Protein AF-A0A355RF77-F1 (afdb_monomer_lite)

pLDDT: mean 73.56, std 15.59, range [26.23, 94.69]

Radius of gyration: 19.4 Å; chains: 1; bounding box: 43×50×47 Å

Sequence (221 aa):
MKQDVEVVRPKEWLEEALITLEKIKAGAKSSQEATTFNKFVFTHYVVEAFEAILAAKAITSEQAELVHKVVTEYLSDELLAALSDYDQEVIQNLLVPFSQTEAAPQEDSTEAVTLVNPVEWMHEAIETLYRVDRSCKDPLKAAKLKQFTFSTYVAEAFLAIVYRKTIFESEVVLVNDIMSKYFDQNVYDLMSEQEKLILEHLMMPFATEHGVDETFYKLVA

Foldseek 3Di:
DDPPPPLQPLLVLLVVLVVQLVCLVVPPPDPVSSLVSNLVSLVPRVLSSLVSCVVVVDDDPSSVVSLCCCCVPRPDPSSLVVHDPVSVVSNCVSCVVVPPDDDDDDDDDDDDDDADDLLVLLVVLVVQLVCLVVPPPDPLVSLVSNLVSCVPRVLSSLLSCLVVVDDDLSNLVSLQVCLVPRDDQSSVVPDDPSSLVSLVSSCVPCVVPPPRDCPSVVVRD

Structure (mmCIF, N/CA/C/O backbone):
data_AF-A0A355RF77-F1
#
_entry.id   AF-A0A355RF77-F1
#
loop_
_atom_site.group_PDB
_atom_site.id
_atom_site.type_symbol
_atom_site.label_atom_id
_atom_site.label_alt_id
_atom_site.label_comp_id
_atom_site.label_asym_id
_atom_site.label_entity_id
_atom_site.label_seq_id
_atom_site.pdbx_PDB_ins_code
_atom_site.Cartn_x
_atom_site.Cartn_y
_atom_site.Cartn_z
_atom_site.occupancy
_atom_site.B_iso_or_equiv
_atom_site.auth_seq_id
_atom_site.auth_comp_id
_atom_site.auth_asym_id
_atom_site.auth_atom_id
_atom_site.pdbx_PDB_model_num
ATOM 1 N N . MET A 1 1 ? 7.068 -12.642 -28.456 1.00 32.44 1 MET A N 1
ATOM 2 C CA . MET A 1 1 ? 6.831 -11.634 -27.404 1.00 32.44 1 MET A CA 1
ATOM 3 C C . MET A 1 1 ? 7.178 -12.306 -26.095 1.00 32.44 1 MET A C 1
ATOM 5 O O . MET A 1 1 ? 6.567 -13.319 -25.786 1.00 32.44 1 MET A O 1
ATOM 9 N N . LYS A 1 2 ? 8.256 -11.876 -25.436 1.00 29.16 2 LYS A N 1
ATOM 10 C CA . LYS A 1 2 ? 8.611 -12.394 -24.113 1.00 29.16 2 LYS A CA 1
ATOM 11 C C . LYS A 1 2 ? 7.741 -11.626 -23.126 1.00 29.16 2 LYS A C 1
ATOM 13 O O . LYS A 1 2 ? 7.793 -10.404 -23.137 1.00 29.16 2 LYS A O 1
ATOM 18 N N . GLN A 1 3 ? 6.884 -12.332 -22.395 1.00 29.50 3 GLN A N 1
ATOM 19 C CA . GLN A 1 3 ? 6.249 -11.783 -21.204 1.00 29.50 3 GLN A CA 1
ATOM 20 C C . GLN A 1 3 ? 7.389 -11.364 -20.274 1.00 29.50 3 GLN A C 1
ATOM 22 O O . GLN A 1 3 ? 8.219 -12.206 -19.923 1.00 29.50 3 GLN A O 1
ATOM 27 N N . ASP A 1 4 ? 7.486 -10.073 -19.968 1.00 28.48 4 ASP A N 1
ATOM 28 C CA . ASP A 1 4 ? 8.321 -9.604 -18.871 1.00 28.48 4 ASP A CA 1
ATOM 29 C C . ASP A 1 4 ? 7.660 -10.128 -17.598 1.00 28.48 4 ASP A C 1
ATOM 31 O O . ASP A 1 4 ? 6.688 -9.572 -17.100 1.00 28.48 4 ASP A O 1
ATOM 35 N N . VAL A 1 5 ? 8.119 -11.302 -17.163 1.00 34.91 5 VAL A N 1
ATOM 36 C CA . VAL A 1 5 ? 7.749 -11.896 -15.884 1.00 34.91 5 VAL A CA 1
ATOM 37 C C . VAL A 1 5 ? 8.198 -10.902 -14.825 1.00 34.91 5 VAL A C 1
ATOM 39 O O . VAL A 1 5 ? 9.392 -10.614 -14.722 1.00 34.91 5 VAL A O 1
ATOM 42 N N . GLU A 1 6 ? 7.243 -10.340 -14.094 1.00 41.16 6 GLU A N 1
ATOM 43 C CA . GLU A 1 6 ? 7.497 -9.499 -12.936 1.00 41.16 6 GLU A CA 1
ATOM 44 C C . GLU A 1 6 ? 8.389 -10.286 -11.971 1.00 41.16 6 GLU A C 1
ATOM 46 O O . GLU A 1 6 ? 7.982 -11.281 -11.374 1.00 41.16 6 GLU A O 1
ATOM 51 N N . VAL A 1 7 ? 9.676 -9.928 -11.914 1.00 48.28 7 VAL A N 1
ATOM 52 C CA . VAL A 1 7 ? 10.627 -10.613 -11.038 1.00 48.28 7 VAL A CA 1
ATOM 53 C C . VAL A 1 7 ? 10.405 -10.061 -9.641 1.00 48.28 7 VAL A C 1
ATOM 55 O O . VAL A 1 7 ? 11.081 -9.116 -9.227 1.00 48.28 7 VAL A O 1
ATOM 58 N N . VAL A 1 8 ? 9.445 -10.644 -8.926 1.00 52.53 8 VAL A N 1
ATOM 59 C CA . VAL A 1 8 ? 9.312 -10.470 -7.480 1.00 52.53 8 VAL A CA 1
ATOM 60 C C . VAL A 1 8 ? 10.657 -10.834 -6.861 1.00 52.53 8 VAL A C 1
ATOM 62 O O . VAL A 1 8 ? 11.216 -11.900 -7.130 1.00 52.53 8 VAL A O 1
ATOM 65 N N . ARG A 1 9 ? 11.228 -9.911 -6.083 1.00 71.56 9 ARG A N 1
ATOM 66 C CA . ARG A 1 9 ? 12.503 -10.101 -5.383 1.00 71.56 9 ARG A CA 1
ATOM 67 C C . ARG A 1 9 ? 12.187 -10.398 -3.924 1.00 71.56 9 ARG A C 1
ATOM 69 O O . ARG A 1 9 ? 12.035 -9.457 -3.146 1.00 71.56 9 ARG A O 1
ATOM 76 N N . PRO A 1 10 ? 12.124 -11.679 -3.519 1.00 68.88 10 PRO A N 1
ATOM 77 C CA . PRO A 1 10 ? 11.497 -12.046 -2.252 1.00 68.88 10 PRO A CA 1
ATOM 78 C C . PRO A 1 10 ? 12.199 -11.444 -1.040 1.00 68.88 10 PRO A C 1
ATOM 80 O O . PRO A 1 10 ? 11.562 -11.084 -0.064 1.00 68.88 10 PRO A O 1
ATOM 83 N N . LYS A 1 11 ? 13.526 -11.295 -1.117 1.00 71.25 11 LYS A N 1
ATOM 84 C CA . LYS A 1 11 ? 14.315 -10.679 -0.050 1.00 71.25 11 LYS A CA 1
ATOM 85 C C . LYS A 1 11 ? 13.906 -9.222 0.179 1.00 71.25 11 LYS A C 1
ATOM 87 O O . LYS A 1 11 ? 13.578 -8.857 1.297 1.00 71.25 11 LYS A O 1
ATOM 92 N N . GLU A 1 12 ? 13.911 -8.423 -0.885 1.00 68.88 12 GLU A N 1
ATOM 93 C CA . GLU A 1 12 ? 13.596 -6.992 -0.815 1.00 68.88 12 GLU A CA 1
ATOM 94 C C . GLU A 1 12 ? 12.150 -6.789 -0.333 1.00 68.88 12 GLU A C 1
ATOM 96 O O . GLU A 1 12 ? 11.881 -5.921 0.486 1.00 68.88 12 GLU A O 1
ATOM 101 N N . TRP A 1 13 ? 11.227 -7.651 -0.767 1.00 70.50 13 TRP A N 1
ATOM 102 C CA . TRP A 1 13 ? 9.821 -7.584 -0.367 1.00 70.50 13 TRP A CA 1
ATOM 103 C C . TRP A 1 13 ? 9.600 -7.973 1.098 1.00 70.50 13 TRP A C 1
ATOM 105 O O . TRP A 1 13 ? 8.811 -7.327 1.781 1.00 70.50 13 TRP A O 1
ATOM 115 N N . LEU A 1 14 ? 10.326 -8.970 1.614 1.00 74.81 14 LEU A N 1
ATOM 116 C CA . LEU A 1 14 ? 10.260 -9.339 3.031 1.00 74.81 14 LEU A CA 1
ATOM 117 C C . LEU A 1 14 ? 10.941 -8.309 3.941 1.00 74.81 14 LEU A C 1
ATOM 119 O O . LEU A 1 14 ? 10.464 -8.068 5.048 1.00 74.81 14 LEU A O 1
ATOM 123 N N . GLU A 1 15 ? 12.029 -7.679 3.492 1.00 71.50 15 GLU A N 1
ATOM 124 C CA . GLU A 1 15 ? 12.668 -6.572 4.217 1.00 71.50 15 GLU A CA 1
ATOM 125 C C . GLU A 1 15 ? 11.716 -5.371 4.340 1.00 71.50 15 GLU A C 1
ATOM 127 O O . GLU A 1 15 ? 11.529 -4.840 5.436 1.00 71.50 15 GLU A O 1
ATOM 132 N N . GLU A 1 16 ? 11.051 -4.988 3.248 1.00 68.50 16 GLU A N 1
ATOM 133 C CA . GLU A 1 16 ? 10.057 -3.905 3.249 1.00 68.50 16 GLU A CA 1
ATOM 134 C C . GLU A 1 16 ? 8.796 -4.267 4.050 1.00 68.50 16 GLU A C 1
ATOM 136 O O . GLU A 1 16 ? 8.265 -3.427 4.789 1.00 68.50 16 GLU A O 1
ATOM 141 N N . ALA A 1 17 ? 8.354 -5.530 3.989 1.00 71.62 17 ALA A N 1
ATOM 142 C CA . ALA A 1 17 ? 7.276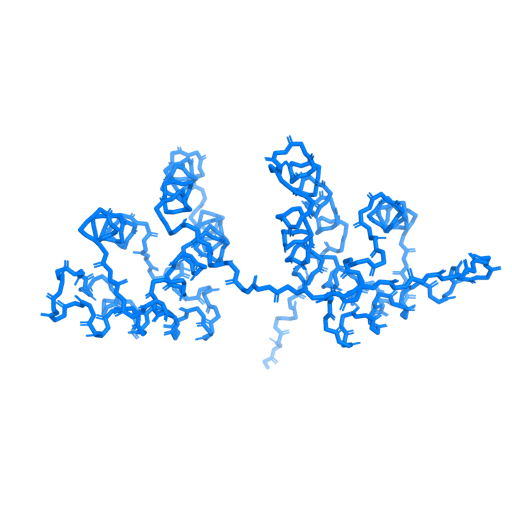 -6.033 4.835 1.00 71.62 17 ALA A CA 1
ATOM 143 C C . ALA A 1 17 ? 7.628 -5.860 6.315 1.00 71.62 17 ALA A C 1
ATOM 145 O O . ALA A 1 17 ? 6.841 -5.296 7.068 1.00 71.62 17 ALA A O 1
ATOM 146 N N . LEU A 1 18 ? 8.832 -6.261 6.734 1.00 75.44 18 LEU A N 1
ATOM 147 C CA . LEU A 1 18 ? 9.279 -6.136 8.124 1.00 75.44 18 LEU A CA 1
ATOM 148 C C . LEU A 1 18 ? 9.359 -4.684 8.590 1.00 75.44 18 LEU A C 1
ATOM 150 O O . LEU A 1 18 ? 8.897 -4.381 9.686 1.00 75.44 18 LEU A O 1
ATOM 154 N N . ILE A 1 19 ? 9.891 -3.777 7.768 1.00 75.31 19 ILE A N 1
ATOM 155 C CA . ILE A 1 19 ? 9.931 -2.343 8.099 1.00 75.31 19 ILE A CA 1
ATOM 156 C C . ILE A 1 19 ? 8.512 -1.809 8.320 1.00 75.31 19 ILE A C 1
ATOM 158 O O . ILE A 1 19 ? 8.269 -1.020 9.238 1.00 75.31 19 ILE A O 1
ATOM 162 N N . THR A 1 20 ? 7.572 -2.221 7.475 1.00 65.25 20 THR A N 1
ATOM 163 C CA . THR A 1 20 ? 6.181 -1.764 7.538 1.00 65.25 20 THR A CA 1
ATOM 164 C C . THR A 1 20 ? 5.458 -2.361 8.745 1.00 65.25 20 THR A C 1
ATOM 166 O O . THR A 1 20 ? 4.833 -1.622 9.503 1.00 65.25 20 THR A O 1
ATOM 169 N N . LEU A 1 21 ? 5.634 -3.657 9.003 1.00 73.69 21 LEU A N 1
ATOM 170 C CA . LEU A 1 21 ? 5.108 -4.358 10.177 1.00 73.69 21 LEU A CA 1
ATOM 171 C C . LEU A 1 21 ? 5.662 -3.784 11.493 1.00 73.69 21 LEU A C 1
ATOM 173 O O . LEU A 1 21 ? 4.907 -3.594 12.446 1.00 73.69 21 LEU A O 1
ATOM 177 N N . GLU A 1 22 ? 6.950 -3.428 11.548 1.00 77.25 22 GLU A N 1
ATOM 178 C CA . GLU A 1 22 ? 7.560 -2.769 12.714 1.00 77.25 22 GLU A CA 1
ATOM 179 C C . GLU A 1 22 ? 6.938 -1.388 12.973 1.00 77.25 22 GLU A C 1
ATOM 181 O O . GLU A 1 22 ? 6.647 -1.036 14.121 1.00 77.25 22 GLU A O 1
ATOM 186 N N . LYS A 1 23 ? 6.668 -0.612 11.916 1.00 65.69 23 LYS A N 1
ATOM 187 C CA . LYS A 1 23 ? 5.986 0.688 12.032 1.00 65.69 23 LYS A CA 1
ATOM 188 C C . LYS A 1 23 ? 4.535 0.540 12.480 1.00 65.69 23 LYS A C 1
ATOM 190 O O . LYS A 1 23 ? 4.104 1.301 13.343 1.00 65.69 23 LYS A O 1
ATOM 195 N N . ILE A 1 24 ? 3.806 -0.439 11.943 1.00 66.19 24 ILE A N 1
ATOM 196 C CA . ILE A 1 24 ? 2.428 -0.744 12.355 1.00 66.19 24 ILE A CA 1
ATOM 197 C C . ILE A 1 24 ? 2.410 -1.125 13.834 1.00 66.19 24 ILE A C 1
ATOM 199 O O . ILE A 1 24 ? 1.654 -0.550 14.609 1.00 66.19 24 ILE A O 1
ATOM 203 N N . LYS A 1 25 ? 3.305 -2.019 14.261 1.00 77.75 25 LYS A N 1
ATOM 204 C CA . LYS A 1 25 ? 3.430 -2.434 15.663 1.00 77.75 25 LYS A CA 1
ATOM 205 C C . LYS A 1 25 ? 3.723 -1.265 16.607 1.00 77.75 25 LYS A C 1
ATOM 207 O O . LYS A 1 25 ? 3.237 -1.262 17.734 1.00 77.75 25 LYS A O 1
ATOM 212 N N . ALA A 1 26 ? 4.509 -0.282 16.168 1.00 72.44 26 ALA A N 1
ATOM 213 C CA . ALA A 1 26 ? 4.826 0.904 16.961 1.00 72.44 26 ALA A CA 1
ATOM 214 C C . ALA A 1 26 ? 3.725 1.984 16.938 1.00 72.44 26 ALA A C 1
ATOM 216 O O . ALA A 1 26 ? 3.644 2.780 17.873 1.00 72.44 26 ALA A O 1
ATOM 217 N N . GLY A 1 27 ? 2.927 2.046 15.869 1.00 54.94 27 GLY A N 1
ATOM 218 C CA . GLY A 1 27 ? 1.996 3.146 15.595 1.00 54.94 27 GLY A CA 1
ATOM 219 C C . GLY A 1 27 ? 0.510 2.814 15.736 1.00 54.94 27 GLY A C 1
ATOM 220 O O . GLY A 1 27 ? -0.292 3.740 15.862 1.00 54.94 27 GLY A O 1
ATOM 221 N N . ALA A 1 28 ? 0.128 1.535 15.726 1.00 66.94 28 ALA A N 1
ATOM 222 C CA . ALA A 1 28 ? -1.267 1.123 15.818 1.00 66.94 28 ALA A CA 1
ATOM 223 C C . ALA A 1 28 ? -1.857 1.472 17.191 1.00 66.94 28 ALA A C 1
ATOM 225 O O . ALA A 1 28 ? -1.276 1.190 18.242 1.00 66.94 28 ALA A O 1
ATOM 226 N N . LYS A 1 29 ? -3.043 2.082 17.183 1.00 73.25 29 LYS A N 1
ATOM 227 C CA . LYS A 1 29 ? -3.760 2.528 18.384 1.00 73.25 29 LYS A CA 1
ATOM 228 C C . LYS A 1 29 ? -4.626 1.414 18.979 1.00 73.25 29 LYS A C 1
ATOM 230 O O . LYS A 1 29 ? -5.108 1.558 20.101 1.00 73.25 29 LYS A O 1
ATOM 235 N N . SER A 1 30 ? -4.824 0.312 18.250 1.00 74.56 30 SER A N 1
ATOM 236 C CA . SER A 1 30 ? -5.543 -0.885 18.705 1.00 74.56 30 SER A CA 1
ATOM 237 C C . SER A 1 30 ? -5.019 -2.168 18.043 1.00 74.56 30 SER A C 1
ATOM 239 O O . SER A 1 30 ? -4.388 -2.117 16.987 1.00 74.56 30 SER A O 1
ATOM 241 N N . SER A 1 31 ? -5.297 -3.332 18.646 1.00 70.12 31 SER A N 1
ATOM 242 C CA . SER A 1 31 ? -4.923 -4.641 18.080 1.00 70.12 31 SER A CA 1
ATOM 243 C C . SER A 1 31 ? -5.647 -4.942 16.766 1.00 70.12 31 SER A C 1
ATOM 245 O O . SER A 1 31 ? -5.069 -5.538 15.863 1.00 70.12 31 SER A O 1
ATOM 247 N N . GLN A 1 32 ? -6.890 -4.485 16.631 1.00 70.38 32 GLN A N 1
ATOM 248 C CA . GLN A 1 32 ? -7.702 -4.668 15.431 1.00 70.38 32 GLN A CA 1
ATOM 249 C C . GLN A 1 32 ? -7.170 -3.839 14.250 1.00 70.38 32 GLN A C 1
ATOM 251 O O . GLN A 1 32 ? -7.061 -4.329 13.125 1.00 70.38 32 GLN A O 1
ATOM 256 N N . GLU A 1 33 ? -6.746 -2.602 14.522 1.00 66.69 33 GLU A N 1
ATOM 257 C CA . GLU A 1 33 ? -6.054 -1.750 13.550 1.00 66.69 33 GLU A CA 1
ATOM 258 C C . GLU A 1 33 ? -4.723 -2.379 13.117 1.00 66.69 33 GLU A C 1
ATOM 260 O O . GLU A 1 33 ? -4.455 -2.499 11.922 1.00 66.69 33 GLU A O 1
ATOM 265 N N . ALA A 1 34 ? -3.929 -2.872 14.073 1.00 71.44 34 ALA A N 1
ATOM 266 C CA . ALA A 1 34 ? -2.700 -3.599 13.768 1.00 71.44 34 ALA A CA 1
ATOM 267 C C . ALA A 1 34 ? -2.971 -4.836 12.895 1.00 71.44 34 ALA A C 1
ATOM 269 O O . ALA A 1 34 ? -2.256 -5.064 11.928 1.00 71.44 34 ALA A O 1
ATOM 270 N N . THR A 1 35 ? -4.026 -5.599 13.186 1.00 73.44 35 THR A N 1
ATOM 271 C CA . THR A 1 35 ? -4.393 -6.809 12.430 1.00 73.44 35 THR A CA 1
ATOM 272 C C . THR A 1 35 ? -4.819 -6.481 11.004 1.00 73.44 35 THR A C 1
ATOM 274 O O . THR A 1 35 ? -4.400 -7.158 10.070 1.00 73.44 35 THR A O 1
ATOM 277 N N . THR A 1 36 ? -5.578 -5.401 10.808 1.00 74.19 36 THR A N 1
ATOM 278 C CA . THR A 1 36 ? -5.996 -4.944 9.473 1.00 74.19 36 THR A CA 1
ATOM 279 C C . THR A 1 36 ? -4.792 -4.545 8.622 1.00 74.19 36 THR A C 1
ATOM 281 O O . THR A 1 36 ? -4.655 -4.987 7.480 1.00 74.19 36 THR A O 1
ATOM 284 N N . PHE A 1 37 ? -3.872 -3.763 9.187 1.00 66.25 37 PHE A N 1
ATOM 285 C CA . PHE A 1 37 ? -2.663 -3.355 8.478 1.00 66.25 37 PHE A CA 1
ATOM 286 C C . PHE A 1 37 ? -1.700 -4.518 8.245 1.00 66.25 37 PHE A C 1
ATOM 288 O O . PHE A 1 37 ? -1.145 -4.650 7.155 1.00 66.25 37 PHE A O 1
ATOM 295 N N . ASN A 1 38 ? -1.539 -5.401 9.229 1.00 72.25 38 ASN A N 1
ATOM 296 C CA . ASN A 1 38 ? -0.734 -6.601 9.062 1.00 72.25 38 ASN A CA 1
ATOM 297 C C . ASN A 1 38 ? -1.327 -7.494 7.965 1.00 72.25 38 ASN A C 1
ATOM 299 O O . ASN A 1 38 ? -0.569 -7.999 7.149 1.00 72.25 38 ASN A O 1
ATOM 303 N N . LYS A 1 39 ? -2.658 -7.628 7.864 1.00 77.69 39 LYS A N 1
ATOM 304 C CA . LYS A 1 39 ? -3.323 -8.393 6.791 1.00 77.69 39 LYS A CA 1
ATOM 305 C C . LYS A 1 39 ? -2.965 -7.854 5.420 1.00 77.69 39 LYS A C 1
ATOM 307 O O . LYS A 1 39 ? -2.627 -8.633 4.532 1.00 77.69 39 LYS A O 1
ATOM 312 N N . PHE A 1 40 ? -2.988 -6.536 5.264 1.00 71.69 40 PHE A N 1
ATOM 313 C CA . PHE A 1 40 ? -2.577 -5.891 4.024 1.00 71.69 40 PHE A CA 1
ATOM 314 C C . PHE A 1 40 ? -1.110 -6.192 3.690 1.00 71.69 40 PHE A C 1
ATOM 316 O O . PHE A 1 40 ? -0.812 -6.659 2.591 1.00 71.69 40 PHE A O 1
ATOM 323 N N . VAL A 1 41 ? -0.195 -6.004 4.649 1.00 71.69 41 VAL A N 1
ATOM 324 C CA . VAL A 1 41 ? 1.231 -6.299 4.430 1.00 71.69 41 VAL A CA 1
ATOM 325 C C . VAL A 1 41 ? 1.441 -7.776 4.095 1.00 71.69 41 VAL A C 1
ATOM 327 O O . VAL A 1 41 ? 2.236 -8.107 3.216 1.00 71.69 41 VAL A O 1
ATOM 330 N N . PHE A 1 42 ? 0.701 -8.671 4.744 1.00 82.75 42 PHE A N 1
ATOM 331 C CA . PHE A 1 42 ? 0.793 -10.093 4.458 1.00 82.75 42 PHE A CA 1
ATOM 332 C C . PHE A 1 42 ? 0.313 -10.420 3.048 1.00 82.75 42 PHE A C 1
ATOM 334 O O . PHE A 1 42 ? 1.056 -11.044 2.303 1.00 82.75 42 PHE A O 1
ATOM 341 N N . THR A 1 43 ? -0.860 -9.931 2.657 1.00 72.38 43 THR A N 1
ATOM 342 C CA . THR A 1 43 ? -1.454 -10.200 1.338 1.00 72.38 43 THR A CA 1
ATOM 343 C C . THR A 1 43 ? -0.575 -9.671 0.201 1.00 72.38 43 THR A C 1
ATOM 345 O O . THR A 1 43 ? -0.354 -10.365 -0.782 1.00 72.38 43 THR A O 1
ATOM 348 N N . HIS A 1 44 ? -0.024 -8.462 0.339 1.00 73.81 44 HIS A N 1
ATOM 349 C CA . HIS A 1 44 ? 0.616 -7.769 -0.786 1.00 73.81 44 HIS A CA 1
ATOM 350 C C . HIS A 1 44 ? 2.144 -7.814 -0.799 1.00 73.81 44 HIS A C 1
ATOM 352 O O . HIS A 1 44 ? 2.747 -7.473 -1.811 1.00 73.81 44 HIS A O 1
ATOM 358 N N . TYR A 1 45 ? 2.784 -8.212 0.301 1.00 68.31 45 TYR A N 1
ATOM 359 C CA . TYR A 1 45 ? 4.246 -8.297 0.369 1.00 68.31 45 TYR A CA 1
ATOM 360 C C . TYR A 1 45 ? 4.720 -9.681 0.767 1.00 68.31 45 TYR A C 1
ATOM 362 O O . TYR A 1 45 ? 5.593 -10.249 0.112 1.00 68.31 45 TYR A O 1
ATOM 370 N N . VAL A 1 46 ? 4.166 -10.223 1.851 1.00 80.44 46 VAL A N 1
ATOM 371 C CA . VAL A 1 46 ? 4.639 -11.493 2.408 1.00 80.44 46 VAL A CA 1
ATOM 372 C C . VAL A 1 46 ? 4.227 -12.656 1.513 1.00 80.44 46 VAL A C 1
ATOM 374 O O . VAL A 1 46 ? 5.087 -13.443 1.130 1.00 80.44 46 VAL A O 1
ATOM 377 N N . VAL A 1 47 ? 2.949 -12.746 1.142 1.00 82.25 47 VAL A N 1
ATOM 378 C CA . VAL A 1 47 ? 2.400 -13.820 0.301 1.00 82.25 47 VAL A CA 1
ATOM 379 C C . VAL A 1 47 ? 3.055 -13.799 -1.075 1.00 82.25 47 VAL A C 1
ATOM 381 O O . VAL A 1 47 ? 3.615 -14.806 -1.480 1.00 82.25 47 VAL A O 1
ATOM 384 N N . GLU A 1 48 ? 3.123 -12.646 -1.732 1.00 75.19 48 GLU A N 1
ATOM 385 C CA . GLU A 1 48 ? 3.809 -12.478 -3.024 1.00 75.19 48 GLU A CA 1
ATOM 386 C C . GLU A 1 48 ? 5.289 -12.904 -2.971 1.00 75.19 48 GLU A C 1
ATOM 388 O O . GLU A 1 48 ? 5.792 -13.643 -3.826 1.00 75.19 48 GLU A O 1
ATOM 393 N N . ALA A 1 49 ? 6.011 -12.513 -1.914 1.00 75.31 49 ALA A N 1
ATOM 394 C CA . ALA A 1 49 ? 7.381 -12.974 -1.709 1.00 75.31 49 ALA A CA 1
ATOM 395 C C . ALA A 1 49 ? 7.447 -14.494 -1.486 1.00 75.31 49 ALA A C 1
ATOM 397 O O . ALA A 1 49 ? 8.371 -15.154 -1.972 1.00 75.31 49 ALA A O 1
ATOM 398 N N . PHE A 1 50 ? 6.482 -15.061 -0.763 1.00 83.88 50 PHE A N 1
ATOM 399 C CA . PHE A 1 50 ? 6.401 -16.491 -0.480 1.00 83.88 50 PHE A CA 1
ATOM 400 C C . PHE A 1 50 ? 6.093 -17.298 -1.742 1.00 83.88 50 PHE A C 1
ATOM 402 O O . PHE A 1 50 ? 6.753 -18.310 -1.984 1.00 83.88 50 PHE A O 1
ATOM 409 N N . GLU A 1 51 ? 5.180 -16.832 -2.591 1.00 77.50 51 GLU A N 1
ATOM 410 C CA . GLU A 1 51 ? 4.895 -17.429 -3.896 1.00 77.50 51 GLU A CA 1
ATOM 411 C C . GLU A 1 51 ? 6.130 -17.451 -4.782 1.00 77.50 51 GLU A C 1
ATOM 413 O O . GLU A 1 51 ? 6.460 -18.481 -5.371 1.00 77.50 51 GLU A O 1
ATOM 418 N N . ALA A 1 52 ? 6.865 -16.343 -4.835 1.00 69.31 52 ALA A N 1
ATOM 419 C CA . ALA A 1 52 ? 8.089 -16.258 -5.614 1.00 69.31 52 ALA A CA 1
ATOM 420 C C . ALA A 1 52 ? 9.176 -17.223 -5.098 1.00 69.31 52 ALA A C 1
ATOM 422 O O . ALA A 1 52 ? 9.889 -17.836 -5.900 1.00 69.31 52 ALA A O 1
ATOM 423 N N . ILE A 1 53 ? 9.276 -17.428 -3.779 1.00 70.88 53 ILE A N 1
ATOM 424 C CA . ILE A 1 53 ? 10.163 -18.444 -3.180 1.00 70.88 53 ILE A CA 1
ATOM 425 C C . ILE A 1 53 ? 9.698 -19.862 -3.546 1.00 70.88 53 ILE A C 1
ATOM 427 O O . ILE A 1 53 ? 10.511 -20.691 -3.967 1.00 70.88 53 ILE A O 1
ATOM 431 N N . LEU A 1 54 ? 8.398 -20.147 -3.428 1.00 71.12 54 LEU A N 1
ATOM 432 C CA . LEU A 1 54 ? 7.810 -21.442 -3.786 1.00 71.12 54 LEU A CA 1
ATOM 433 C C . LEU A 1 54 ? 8.015 -21.762 -5.272 1.00 71.12 54 LEU A C 1
ATOM 435 O O . LEU A 1 54 ? 8.431 -22.871 -5.619 1.00 71.12 54 LEU A O 1
ATOM 439 N N . ALA A 1 55 ? 7.800 -20.782 -6.149 1.00 69.38 55 ALA A N 1
ATOM 440 C CA . ALA A 1 55 ? 8.007 -20.893 -7.588 1.00 69.38 55 ALA A CA 1
ATOM 441 C C . ALA A 1 55 ? 9.480 -21.149 -7.938 1.00 69.38 55 ALA A C 1
ATOM 443 O O . ALA A 1 55 ? 9.776 -21.964 -8.818 1.00 69.38 55 ALA A O 1
ATOM 444 N N . ALA A 1 56 ? 10.412 -20.516 -7.216 1.00 65.31 56 ALA A N 1
ATOM 445 C CA . ALA A 1 56 ? 11.846 -20.753 -7.362 1.00 65.31 56 ALA A CA 1
ATOM 446 C C . ALA A 1 56 ? 12.286 -22.144 -6.865 1.00 65.31 56 ALA A C 1
ATOM 448 O O . ALA A 1 56 ? 13.371 -22.603 -7.232 1.00 65.31 56 ALA A O 1
ATOM 449 N N . LYS A 1 57 ? 11.463 -22.825 -6.049 1.00 66.69 57 LYS A N 1
ATOM 450 C CA . LYS A 1 57 ? 11.754 -24.122 -5.397 1.00 66.69 57 LYS A CA 1
ATOM 451 C C . LYS A 1 57 ? 13.069 -24.135 -4.612 1.00 66.69 57 LYS A C 1
ATOM 453 O O . LYS A 1 57 ? 13.655 -25.193 -4.380 1.00 66.69 57 LYS A O 1
ATOM 458 N N . ALA A 1 58 ? 13.549 -22.959 -4.235 1.00 58.00 58 ALA A N 1
ATOM 459 C CA . ALA A 1 58 ? 14.804 -22.754 -3.546 1.00 58.00 58 ALA A CA 1
ATOM 460 C C . ALA A 1 58 ? 14.672 -21.510 -2.673 1.00 58.00 58 ALA A C 1
ATOM 462 O O . ALA A 1 58 ? 14.242 -20.458 -3.141 1.00 58.00 58 ALA A O 1
ATOM 463 N N . ILE A 1 59 ? 15.072 -21.647 -1.413 1.00 66.94 59 ILE A N 1
ATOM 464 C CA . ILE A 1 59 ? 15.118 -20.560 -0.442 1.00 66.94 59 ILE A CA 1
ATOM 465 C C . ILE A 1 59 ? 16.569 -20.366 -0.006 1.00 66.94 59 ILE A C 1
ATOM 467 O O . ILE A 1 59 ? 17.280 -21.335 0.273 1.00 66.94 59 ILE A O 1
ATOM 471 N N . THR A 1 60 ? 17.039 -19.123 0.009 1.00 69.00 60 THR A N 1
ATOM 472 C CA . THR A 1 60 ? 18.368 -18.799 0.540 1.00 69.00 60 THR A CA 1
ATOM 473 C C . THR A 1 60 ? 18.324 -18.688 2.063 1.00 69.00 60 THR A C 1
ATOM 475 O O . THR A 1 60 ? 17.264 -18.476 2.647 1.00 69.00 60 THR A O 1
ATOM 478 N N . SER A 1 61 ? 19.477 -18.794 2.729 1.00 60.75 61 SER A N 1
ATOM 479 C CA . SER A 1 61 ? 19.559 -18.630 4.189 1.00 60.75 61 SER A CA 1
ATOM 480 C C . SER A 1 61 ? 19.022 -17.272 4.655 1.00 60.75 61 SER A C 1
ATOM 482 O O . SER A 1 61 ? 18.260 -17.219 5.610 1.00 60.75 61 SER A O 1
ATOM 484 N N . GLU A 1 62 ? 19.330 -16.196 3.926 1.00 64.38 62 GLU A N 1
ATOM 485 C CA . GLU A 1 62 ? 18.827 -14.848 4.228 1.00 64.38 62 GLU A CA 1
ATOM 486 C C . GLU A 1 62 ? 17.300 -14.752 4.075 1.00 64.38 62 GLU A C 1
ATOM 488 O O . GLU A 1 62 ? 16.625 -14.160 4.910 1.00 64.38 62 GLU A O 1
ATOM 493 N N . GLN A 1 63 ? 16.728 -15.365 3.032 1.00 64.44 63 GLN A N 1
ATOM 494 C CA . GLN A 1 63 ? 15.272 -15.415 2.857 1.00 64.44 63 GLN A CA 1
ATOM 495 C C . GLN A 1 63 ? 14.607 -16.237 3.962 1.00 64.44 63 GLN A C 1
ATOM 497 O O . GLN A 1 63 ? 13.570 -15.831 4.469 1.00 64.44 63 GLN A O 1
ATOM 502 N N . ALA A 1 64 ? 15.204 -17.361 4.366 1.00 67.94 64 ALA A N 1
ATOM 503 C CA . ALA A 1 64 ? 14.685 -18.192 5.447 1.00 67.94 64 ALA A CA 1
ATOM 504 C C . ALA A 1 64 ? 14.681 -17.453 6.796 1.00 67.94 64 ALA A C 1
ATOM 506 O O . ALA A 1 64 ? 13.711 -17.563 7.542 1.00 67.94 64 ALA A O 1
ATOM 507 N N . GLU A 1 65 ? 15.718 -16.664 7.088 1.00 70.25 65 GLU A N 1
ATOM 508 C CA . GLU A 1 65 ? 15.766 -15.805 8.280 1.00 70.25 65 GLU A CA 1
ATOM 509 C C . GLU A 1 65 ? 14.657 -14.743 8.263 1.00 70.25 65 GLU A C 1
ATOM 511 O O . GLU A 1 65 ? 13.973 -14.548 9.268 1.00 70.25 65 GLU A O 1
ATOM 516 N N . LEU A 1 66 ? 14.428 -14.099 7.114 1.00 75.44 66 LEU A N 1
ATOM 517 C CA . LEU A 1 66 ? 13.367 -13.100 6.956 1.00 75.44 66 LEU A CA 1
ATOM 518 C C . LEU A 1 66 ? 11.969 -13.722 7.073 1.00 75.44 66 LEU A C 1
ATOM 520 O O . LEU A 1 66 ? 11.132 -13.191 7.799 1.00 75.44 66 LEU A O 1
ATOM 524 N N . VAL A 1 67 ? 11.732 -14.868 6.424 1.00 77.50 67 VAL A N 1
ATOM 525 C CA . VAL A 1 67 ? 10.487 -15.649 6.549 1.00 77.50 67 VAL A CA 1
ATOM 526 C C . VAL A 1 67 ? 10.241 -16.007 8.011 1.00 77.50 67 VAL A C 1
ATOM 528 O O . VAL A 1 67 ? 9.151 -15.773 8.527 1.00 77.50 67 VAL A O 1
ATOM 531 N N . HIS A 1 68 ? 11.262 -16.526 8.700 1.00 77.50 68 HIS A N 1
ATOM 532 C CA . HIS A 1 68 ? 11.157 -16.885 10.109 1.00 77.50 68 HIS A CA 1
ATOM 533 C C . HIS A 1 68 ? 10.794 -15.675 10.971 1.00 77.50 68 HIS A C 1
ATOM 535 O O . HIS A 1 68 ? 9.887 -15.773 11.797 1.00 77.50 68 HIS A O 1
ATOM 541 N N . LYS A 1 69 ? 11.437 -14.522 10.751 1.00 79.00 69 LYS A N 1
ATOM 542 C CA . LYS A 1 69 ? 11.147 -13.290 11.494 1.00 79.00 69 LYS A CA 1
ATOM 543 C C . LYS A 1 69 ? 9.718 -12.798 11.246 1.00 79.00 69 LYS A C 1
ATOM 545 O O . LYS A 1 69 ? 9.005 -12.511 12.200 1.00 79.00 69 LYS A O 1
ATOM 550 N N . VAL A 1 70 ? 9.276 -12.749 9.988 1.00 81.69 70 VAL A N 1
ATOM 551 C CA . VAL A 1 70 ? 7.908 -12.332 9.628 1.00 81.69 70 VAL A CA 1
ATOM 552 C C . VAL A 1 70 ? 6.867 -13.237 10.286 1.00 81.69 70 VAL A C 1
ATOM 554 O O . VAL A 1 70 ? 5.921 -12.750 10.900 1.00 81.69 70 VAL A O 1
ATOM 557 N N . VAL A 1 71 ? 7.055 -14.552 10.200 1.00 83.31 71 VAL A N 1
ATOM 558 C CA . VAL A 1 71 ? 6.083 -15.525 10.708 1.00 83.31 71 VAL A CA 1
ATOM 559 C C . VAL A 1 71 ? 6.052 -15.544 12.231 1.00 83.31 71 VAL A C 1
ATOM 561 O O . VAL A 1 71 ? 4.983 -15.464 12.819 1.00 83.31 71 VAL A O 1
ATOM 564 N N . THR A 1 72 ? 7.206 -15.599 12.892 1.00 79.81 72 THR A N 1
ATOM 565 C CA . THR A 1 72 ? 7.241 -15.718 14.358 1.00 79.81 72 THR A CA 1
ATOM 566 C C . THR A 1 72 ? 6.860 -14.435 15.088 1.00 79.81 72 THR A C 1
ATOM 568 O O . THR A 1 72 ? 6.312 -14.508 16.185 1.00 79.81 72 THR A O 1
ATOM 571 N N . GLU A 1 73 ? 7.143 -13.262 14.513 1.00 83.06 73 GLU A N 1
ATOM 572 C CA . GLU A 1 73 ? 6.893 -11.986 15.189 1.00 83.06 73 GLU A CA 1
ATOM 573 C C . GLU A 1 73 ? 5.573 -11.314 14.785 1.00 83.06 73 GLU A C 1
ATOM 575 O O . GLU A 1 73 ? 5.082 -10.479 15.553 1.00 83.06 73 GLU A O 1
ATOM 580 N N . TYR A 1 74 ? 5.015 -11.636 13.608 1.00 80.88 74 TYR A N 1
ATOM 581 C CA . TYR A 1 74 ? 3.887 -10.889 13.033 1.00 80.88 74 TYR A CA 1
ATOM 582 C C . TYR A 1 74 ? 2.726 -11.744 12.511 1.00 80.88 74 TYR A C 1
ATOM 584 O O . TYR A 1 74 ? 1.638 -11.191 12.357 1.00 80.88 74 TYR A O 1
ATOM 592 N N . LEU A 1 75 ? 2.896 -13.053 12.276 1.00 83.38 75 LEU A N 1
ATOM 593 C CA . LEU A 1 75 ? 1.785 -13.939 11.904 1.00 83.38 75 LEU A CA 1
ATOM 594 C C . LEU A 1 75 ? 1.084 -14.478 13.159 1.00 83.38 75 LEU A C 1
ATOM 596 O O . LEU A 1 75 ? 1.472 -15.510 13.699 1.00 83.38 75 LEU A O 1
ATOM 600 N N . SER A 1 76 ? 0.055 -13.772 13.631 1.00 84.75 76 SER A N 1
ATOM 601 C CA . SER A 1 76 ? -0.840 -14.274 14.682 1.00 84.75 76 SER A CA 1
ATOM 602 C C . SER A 1 76 ? -1.927 -15.190 14.111 1.00 84.75 76 SER A C 1
ATOM 604 O O . SER A 1 76 ? -2.251 -15.111 12.926 1.00 84.75 76 SER A O 1
ATOM 606 N N . ASP A 1 77 ? -2.545 -16.013 14.963 1.00 82.69 77 ASP A N 1
ATOM 607 C CA . ASP A 1 77 ? -3.700 -16.838 14.576 1.00 82.69 77 ASP A CA 1
ATOM 608 C C . ASP A 1 77 ? -4.871 -15.975 14.069 1.00 82.69 77 ASP A C 1
ATOM 610 O O . ASP A 1 77 ? -5.527 -16.321 13.088 1.00 82.69 77 ASP A O 1
ATOM 614 N N . GLU A 1 78 ? -5.085 -14.810 14.690 1.00 81.25 78 GLU A N 1
ATOM 615 C CA . GLU A 1 78 ? -6.083 -13.812 14.276 1.00 81.25 78 GLU A CA 1
ATOM 616 C C . GLU A 1 78 ? -5.796 -13.275 12.868 1.00 81.25 78 GLU A C 1
ATOM 618 O O . GLU A 1 78 ? -6.698 -13.167 12.037 1.00 81.25 78 GLU A O 1
ATOM 623 N N . LEU A 1 79 ? -4.527 -12.974 12.579 1.00 80.75 79 LEU A N 1
ATOM 624 C CA . LEU A 1 79 ? -4.099 -12.508 11.268 1.00 80.75 79 LEU A CA 1
ATOM 625 C C . LEU A 1 79 ? -4.240 -13.607 10.215 1.00 80.75 79 LEU A C 1
ATOM 627 O O . LEU A 1 79 ? -4.737 -13.345 9.122 1.00 80.75 79 LEU A O 1
ATOM 631 N N . LEU A 1 80 ? -3.833 -14.833 10.549 1.00 85.31 80 LEU A N 1
ATOM 632 C CA . LEU A 1 80 ? -3.939 -15.981 9.658 1.00 85.31 80 LEU A CA 1
ATOM 633 C C . LEU A 1 80 ? -5.400 -16.258 9.287 1.00 85.31 80 LEU A C 1
ATOM 635 O O . LEU A 1 80 ? -5.698 -16.423 8.110 1.00 85.31 80 LEU A O 1
ATOM 639 N N . ALA A 1 81 ? -6.312 -16.232 10.262 1.00 83.25 81 ALA A N 1
ATOM 640 C CA . ALA A 1 81 ? -7.744 -16.413 10.026 1.00 83.25 81 ALA A CA 1
ATOM 641 C C . ALA A 1 81 ? -8.374 -15.264 9.219 1.00 83.25 81 ALA A C 1
ATOM 643 O O . ALA A 1 81 ? -9.377 -15.462 8.534 1.00 83.25 81 ALA A O 1
ATOM 644 N N . ALA A 1 82 ? -7.800 -14.061 9.292 1.00 80.88 82 ALA A N 1
ATOM 645 C CA . ALA A 1 82 ? -8.275 -12.910 8.537 1.00 80.88 82 ALA A CA 1
ATOM 646 C C . ALA A 1 82 ? -7.835 -12.930 7.062 1.00 80.88 82 ALA A C 1
ATOM 648 O O . ALA A 1 82 ? -8.442 -12.223 6.253 1.00 80.88 82 ALA A O 1
ATOM 649 N N . LEU A 1 83 ? -6.794 -13.687 6.701 1.00 79.44 83 LEU A N 1
ATOM 650 C CA . LEU A 1 83 ? -6.300 -13.826 5.325 1.00 79.44 83 LEU A CA 1
ATOM 651 C C . LEU A 1 83 ? -7.234 -14.684 4.461 1.00 79.44 83 LEU A C 1
ATOM 653 O O . LEU A 1 83 ? -8.039 -15.457 4.980 1.00 79.44 83 LEU A O 1
ATOM 657 N N . SER A 1 84 ? -7.144 -14.547 3.134 1.00 81.06 84 SER A N 1
ATOM 658 C CA . SER A 1 84 ? -7.939 -15.392 2.236 1.00 81.06 84 SER A CA 1
ATOM 659 C C . SER A 1 84 ? -7.492 -16.856 2.317 1.00 81.06 84 SER A C 1
ATOM 661 O O . SER A 1 84 ? -6.338 -17.132 2.639 1.00 81.06 84 SER A O 1
ATOM 663 N N . ASP A 1 85 ? -8.381 -17.799 1.987 1.00 84.94 85 ASP A N 1
ATOM 664 C CA . ASP A 1 85 ? -8.038 -19.232 1.958 1.00 84.94 85 ASP A CA 1
ATOM 665 C C . ASP A 1 85 ? -6.808 -19.507 1.074 1.00 84.94 85 ASP A C 1
ATOM 667 O O . ASP A 1 85 ? -5.978 -20.356 1.391 1.00 84.94 85 ASP A O 1
ATOM 671 N N . TYR A 1 86 ? -6.671 -18.741 -0.011 1.00 82.06 86 TYR A N 1
ATOM 672 C CA . TYR A 1 86 ? -5.532 -18.803 -0.917 1.00 82.06 86 TYR A CA 1
ATOM 673 C C . TYR A 1 86 ? -4.229 -18.337 -0.251 1.00 82.06 86 TYR A C 1
ATOM 675 O O . TYR A 1 86 ? -3.229 -19.051 -0.275 1.00 82.06 86 TYR A O 1
ATOM 683 N N . ASP A 1 87 ? -4.240 -17.175 0.401 1.00 79.88 87 ASP A N 1
ATOM 684 C CA . ASP A 1 87 ? -3.063 -16.637 1.098 1.00 79.88 87 ASP A CA 1
ATOM 685 C C . ASP A 1 87 ? -2.621 -17.564 2.235 1.00 79.88 87 ASP A C 1
ATOM 687 O O . ASP A 1 87 ? -1.429 -17.813 2.436 1.00 79.88 87 ASP A O 1
ATOM 691 N N . GLN A 1 88 ? -3.596 -18.115 2.965 1.00 85.62 88 GLN A N 1
ATOM 692 C CA . GLN A 1 88 ? -3.358 -19.124 3.990 1.00 85.62 88 GLN A CA 1
ATOM 693 C C . GLN A 1 88 ? -2.695 -20.364 3.386 1.00 85.62 88 GLN A C 1
ATOM 695 O O . GLN A 1 88 ? -1.726 -20.867 3.953 1.00 85.62 88 GLN A O 1
ATOM 700 N N . GLU A 1 89 ? -3.169 -20.835 2.230 1.00 84.19 89 GLU A N 1
ATOM 701 C CA . GLU A 1 89 ? -2.584 -21.971 1.518 1.00 84.19 89 GLU A CA 1
ATOM 702 C C . GLU A 1 89 ? -1.136 -21.689 1.086 1.00 84.19 89 GLU A C 1
ATOM 704 O O . GLU A 1 89 ? -0.267 -22.536 1.290 1.00 84.19 89 GLU A O 1
ATOM 709 N N . VAL A 1 90 ? -0.829 -20.503 0.553 1.00 81.31 90 VAL A N 1
ATOM 710 C CA . VAL A 1 90 ? 0.544 -20.112 0.178 1.00 81.31 90 VAL A CA 1
ATOM 711 C C . VAL A 1 90 ? 1.469 -20.105 1.395 1.00 81.31 90 VAL A C 1
ATOM 713 O O . VAL A 1 90 ? 2.556 -20.692 1.357 1.00 81.31 90 VAL A O 1
ATOM 716 N N . ILE A 1 91 ? 1.034 -19.477 2.490 1.00 86.12 91 ILE A N 1
ATOM 717 C CA . ILE A 1 91 ? 1.796 -19.416 3.742 1.00 86.12 91 ILE A CA 1
ATOM 718 C C . ILE A 1 91 ? 2.022 -20.825 4.287 1.00 86.12 91 ILE A C 1
ATOM 720 O O . ILE A 1 91 ? 3.157 -21.193 4.592 1.00 86.12 91 ILE A O 1
ATOM 724 N N . GLN A 1 92 ? 0.975 -21.647 4.355 1.00 83.00 92 GLN A N 1
ATOM 725 C CA . GLN A 1 92 ? 1.086 -23.032 4.802 1.00 83.00 92 GLN A CA 1
ATOM 726 C C . GLN A 1 92 ? 2.023 -23.828 3.897 1.00 83.00 92 GLN A C 1
ATOM 728 O O . GLN A 1 92 ? 2.918 -24.489 4.404 1.00 83.00 92 GLN A O 1
ATOM 733 N N . ASN A 1 93 ? 1.909 -23.726 2.576 1.00 79.69 93 ASN A N 1
ATOM 734 C CA . ASN A 1 93 ? 2.764 -24.456 1.641 1.00 79.69 93 ASN A CA 1
ATOM 735 C C . ASN A 1 93 ? 4.245 -24.091 1.783 1.00 79.69 93 ASN A C 1
ATOM 737 O O . ASN A 1 93 ? 5.101 -24.976 1.687 1.00 79.69 93 ASN A O 1
ATOM 741 N N . LEU A 1 94 ? 4.563 -22.821 2.052 1.00 81.12 94 LEU A N 1
ATOM 742 C CA . LEU A 1 94 ? 5.937 -22.412 2.340 1.00 81.12 94 LEU A CA 1
ATOM 743 C C . LEU A 1 94 ? 6.417 -22.935 3.700 1.00 81.12 94 LEU A C 1
ATOM 745 O O . LEU A 1 94 ? 7.583 -23.308 3.828 1.00 81.12 94 LEU A O 1
ATOM 749 N N . LEU A 1 95 ? 5.536 -22.991 4.702 1.00 75.69 95 LEU A N 1
ATOM 750 C CA . LEU A 1 95 ? 5.864 -23.393 6.073 1.00 75.69 95 LEU A CA 1
ATOM 751 C C . LEU A 1 95 ? 5.787 -24.903 6.329 1.00 75.69 95 LEU A C 1
ATOM 753 O O . LEU A 1 95 ? 6.432 -25.387 7.256 1.00 75.69 95 LEU A O 1
ATOM 757 N N . VAL A 1 96 ? 5.077 -25.679 5.509 1.00 68.00 96 VAL A N 1
ATOM 758 C CA . VAL A 1 96 ? 4.916 -27.137 5.642 1.00 68.00 96 VAL A CA 1
ATOM 759 C C . VAL A 1 96 ? 6.264 -27.870 5.708 1.00 68.00 96 VAL A C 1
ATOM 761 O O . VAL A 1 96 ? 6.434 -28.685 6.619 1.00 68.00 96 VAL A O 1
ATOM 764 N N . PRO A 1 97 ? 7.271 -27.556 4.866 1.00 60.78 97 PRO A N 1
ATOM 765 C CA . PRO A 1 97 ? 8.623 -28.104 5.007 1.00 60.78 97 PRO A CA 1
ATOM 766 C C . PRO A 1 97 ? 9.281 -27.839 6.375 1.00 60.78 97 PRO A C 1
ATOM 768 O O . PRO A 1 97 ? 10.167 -28.591 6.776 1.00 60.78 97 PRO A O 1
ATOM 771 N N . PHE A 1 98 ? 8.845 -26.799 7.093 1.00 49.34 98 PHE A N 1
ATOM 772 C CA . PHE A 1 98 ? 9.365 -26.358 8.393 1.00 49.34 98 PHE A CA 1
ATOM 773 C C . PHE A 1 98 ? 8.472 -26.760 9.585 1.00 49.34 98 PHE A C 1
ATOM 775 O O . PHE A 1 98 ? 8.916 -26.718 10.729 1.00 49.34 98 PHE A O 1
ATOM 782 N N . SER A 1 99 ? 7.240 -27.210 9.331 1.00 43.81 99 SER A N 1
ATOM 783 C CA . SER A 1 99 ? 6.204 -27.525 10.331 1.00 43.81 99 SER A CA 1
ATOM 784 C C . SER A 1 99 ? 6.360 -28.873 11.057 1.00 43.81 99 SER A C 1
ATOM 786 O O . SER A 1 99 ? 5.449 -29.313 11.753 1.00 43.81 99 SER A O 1
ATOM 788 N N . GLN A 1 100 ? 7.525 -29.529 10.987 1.00 42.00 100 GLN A N 1
ATOM 789 C CA . GLN A 1 100 ? 7.795 -30.743 11.781 1.00 42.00 100 GLN A CA 1
ATOM 790 C C . GLN A 1 100 ? 7.941 -30.494 13.299 1.00 42.00 100 GLN A C 1
ATOM 792 O O . GLN A 1 100 ? 8.416 -31.374 14.012 1.00 42.00 100 GLN A O 1
ATOM 797 N N . THR A 1 101 ? 7.505 -29.344 13.825 1.00 36.66 101 THR A N 1
ATOM 798 C CA . THR A 1 101 ? 7.468 -29.093 15.273 1.00 36.66 101 THR A CA 1
ATOM 799 C C . THR A 1 101 ? 6.224 -28.269 15.649 1.00 36.66 101 THR A C 1
ATOM 801 O O . THR A 1 101 ? 6.217 -27.072 15.401 1.00 36.66 101 THR A O 1
ATOM 804 N N . GLU A 1 102 ? 5.201 -28.977 16.170 1.00 32.19 102 GLU A N 1
ATOM 805 C CA . GLU A 1 102 ? 4.130 -28.637 17.157 1.00 32.19 102 GLU A CA 1
ATOM 806 C C . GLU A 1 102 ? 3.468 -27.233 17.175 1.00 32.19 102 GLU A C 1
ATOM 808 O O . GLU A 1 102 ? 4.144 -26.230 17.027 1.00 32.19 102 GLU A O 1
ATOM 813 N N . ALA A 1 103 ? 2.205 -26.984 17.562 1.00 32.59 103 ALA A N 1
ATOM 814 C CA . ALA A 1 103 ? 0.885 -27.640 17.668 1.00 32.59 103 ALA A CA 1
ATOM 815 C C . ALA A 1 103 ? -0.102 -26.525 18.163 1.00 32.59 103 ALA A C 1
ATOM 817 O O . ALA A 1 103 ? 0.313 -25.664 18.934 1.00 32.59 103 ALA A O 1
ATOM 818 N N . ALA A 1 104 ? -1.375 -26.524 17.728 1.00 31.47 104 ALA A N 1
ATOM 819 C CA . ALA A 1 104 ? -2.434 -25.504 17.992 1.00 31.47 104 ALA A CA 1
ATOM 820 C C . ALA A 1 104 ? -3.203 -25.719 19.344 1.00 31.47 104 ALA A C 1
ATOM 822 O O . ALA A 1 104 ? -2.738 -26.587 20.092 1.00 31.47 104 ALA A O 1
ATOM 823 N N . PRO A 1 105 ? -4.414 -25.143 19.670 1.00 49.91 105 PRO A N 1
ATOM 824 C CA . PRO A 1 105 ? -5.261 -24.047 19.080 1.00 49.91 105 PRO A CA 1
ATOM 825 C C . PRO A 1 105 ? -6.078 -23.136 20.093 1.00 49.91 105 PRO A C 1
ATOM 827 O O . PRO A 1 105 ? -6.127 -23.449 21.281 1.00 49.91 105 PRO A O 1
ATOM 830 N N . GLN A 1 106 ? -6.811 -22.083 19.631 1.00 31.50 106 GLN A N 1
ATOM 831 C CA . GLN A 1 106 ? -8.312 -21.887 19.671 1.00 31.50 106 GLN A CA 1
ATOM 832 C C . GLN A 1 106 ? -8.886 -20.426 19.696 1.00 31.50 106 GLN A C 1
ATOM 834 O O . GLN A 1 106 ? -8.287 -19.516 20.255 1.00 31.50 106 GLN A O 1
ATOM 839 N N . GLU A 1 107 ? -10.093 -20.298 19.094 1.00 34.97 107 GLU A N 1
ATOM 840 C CA . GLU A 1 107 ? -10.971 -19.167 18.654 1.00 34.97 107 GLU A CA 1
ATOM 841 C C . GLU A 1 107 ? -11.675 -18.281 19.729 1.00 34.97 107 GLU A C 1
ATOM 843 O O . GLU A 1 107 ? -11.852 -18.742 20.853 1.00 34.97 107 GLU A O 1
ATOM 848 N N . ASP A 1 108 ? -12.194 -17.081 19.358 1.00 26.23 108 ASP A N 1
ATOM 849 C CA . ASP A 1 108 ? -13.649 -16.723 19.289 1.00 26.23 108 ASP A CA 1
ATOM 850 C C . ASP A 1 108 ? -13.906 -15.296 18.688 1.00 26.23 108 ASP A C 1
ATOM 852 O O . ASP A 1 108 ? -12.975 -14.568 18.363 1.00 26.23 108 ASP A O 1
ATOM 856 N N . SER A 1 109 ? -15.178 -14.912 18.512 1.00 30.73 109 SER A N 1
ATOM 857 C CA . SER A 1 109 ? -15.774 -14.224 17.350 1.00 30.73 109 SER A CA 1
ATOM 858 C C . SER A 1 109 ? -16.347 -12.787 17.524 1.00 30.73 109 SER A C 1
ATOM 860 O O . SER A 1 109 ? -16.628 -12.322 18.626 1.00 30.73 109 SER A O 1
ATOM 862 N N . THR A 1 110 ? -16.658 -12.170 16.360 1.00 33.38 110 THR A N 1
ATOM 863 C CA . THR A 1 110 ? -17.562 -11.027 16.020 1.00 33.38 110 THR A CA 1
ATOM 864 C C . THR A 1 110 ? -16.974 -9.610 15.861 1.00 33.38 110 THR A C 1
ATOM 866 O O . THR A 1 110 ? -16.630 -8.956 16.837 1.00 33.38 110 THR A O 1
ATOM 869 N N . GLU A 1 111 ? -16.986 -9.064 14.629 1.00 33.75 111 GLU A N 1
ATOM 870 C CA . GLU A 1 111 ? -16.635 -7.656 14.358 1.00 33.75 111 GLU A CA 1
ATOM 871 C C . GLU A 1 111 ? -17.625 -6.917 13.444 1.00 33.75 111 GLU A C 1
ATOM 873 O O . GLU A 1 111 ? -18.066 -7.403 12.401 1.00 33.75 111 GLU A O 1
ATOM 878 N N . ALA A 1 112 ? -17.940 -5.691 13.867 1.00 32.97 112 ALA A N 1
ATOM 879 C CA . ALA A 1 112 ? -18.602 -4.660 13.088 1.00 32.97 112 ALA A CA 1
ATOM 880 C C . ALA A 1 112 ? -17.568 -3.934 12.211 1.00 32.97 112 ALA A C 1
ATOM 882 O O . ALA A 1 112 ? -16.516 -3.530 12.694 1.00 32.97 112 ALA A O 1
ATOM 883 N N . VAL A 1 113 ? -17.900 -3.738 10.935 1.00 36.12 113 VAL A N 1
ATOM 884 C CA . VAL A 1 113 ? -17.069 -3.043 9.942 1.00 36.12 113 VAL A CA 1
ATOM 885 C C . VAL A 1 113 ? -16.907 -1.569 10.330 1.00 36.12 113 VAL A C 1
ATOM 887 O O . VAL A 1 113 ? -17.837 -0.775 10.173 1.00 36.12 113 VAL A O 1
ATOM 890 N N . THR A 1 114 ? -15.735 -1.183 10.823 1.00 41.38 114 THR A N 1
ATOM 891 C CA . THR A 1 114 ? -15.347 0.220 11.010 1.00 41.38 114 THR A CA 1
ATOM 892 C C . THR A 1 114 ? -14.606 0.716 9.769 1.00 41.38 114 THR A C 1
ATOM 894 O O . THR A 1 114 ? -13.512 0.262 9.455 1.00 41.38 114 THR A O 1
ATOM 897 N N . LEU A 1 115 ? -15.227 1.649 9.038 1.00 50.38 115 LEU A N 1
ATOM 898 C CA . LEU A 1 115 ? -14.633 2.295 7.864 1.00 50.38 115 LEU A CA 1
ATOM 899 C C . LEU A 1 115 ? -13.419 3.159 8.247 1.00 50.38 115 LEU A C 1
ATOM 901 O O . LEU A 1 115 ? -13.474 3.914 9.218 1.00 50.38 115 LEU A O 1
ATOM 905 N N . VAL A 1 116 ? -12.371 3.094 7.421 1.00 60.28 116 VAL A N 1
ATOM 906 C CA . VAL A 1 116 ? -11.193 3.980 7.421 1.00 60.28 116 VAL A CA 1
ATOM 907 C C . VAL A 1 116 ? -11.609 5.458 7.486 1.00 60.28 116 VAL A C 1
ATOM 909 O O . VAL A 1 116 ? -12.593 5.844 6.857 1.00 60.28 116 VAL A O 1
ATOM 912 N N . ASN A 1 117 ? -10.856 6.297 8.214 1.00 78.06 117 ASN A N 1
ATOM 913 C CA . ASN A 1 117 ? -11.042 7.754 8.213 1.00 78.06 117 ASN A CA 1
ATOM 914 C C . ASN A 1 117 ? -10.376 8.374 6.965 1.00 78.06 117 ASN A C 1
ATOM 916 O O . ASN A 1 117 ? -9.148 8.513 6.947 1.00 78.06 117 ASN A O 1
ATOM 920 N N . PRO A 1 118 ? -11.144 8.799 5.941 1.00 78.94 118 PRO A N 1
ATOM 921 C CA . PRO A 1 118 ? -10.573 9.218 4.660 1.00 78.94 118 PRO A CA 1
ATOM 922 C C . PRO A 1 118 ? -9.694 10.465 4.775 1.00 78.94 118 PRO A C 1
ATOM 924 O O . PRO A 1 118 ? -8.723 10.619 4.040 1.00 78.94 118 PRO A O 1
ATOM 927 N N . VAL A 1 119 ? -10.015 11.359 5.714 1.00 86.12 119 VAL A N 1
ATOM 928 C CA . VAL A 1 119 ? -9.301 12.628 5.891 1.00 86.12 119 VAL A CA 1
ATOM 929 C C . VAL A 1 119 ? -7.877 12.390 6.374 1.00 86.12 119 VAL A C 1
ATOM 931 O O . VAL A 1 119 ? -6.948 12.973 5.822 1.00 86.12 119 VAL A O 1
ATOM 934 N N . GLU A 1 120 ? -7.685 11.551 7.392 1.00 82.06 120 GLU A N 1
ATOM 935 C CA . GLU A 1 120 ? -6.348 11.268 7.933 1.00 82.06 120 GLU A CA 1
ATOM 936 C C . GLU A 1 120 ? -5.453 10.623 6.869 1.00 82.06 120 GLU A C 1
ATOM 938 O O . GLU A 1 120 ? -4.309 11.032 6.684 1.00 82.06 120 GLU A O 1
ATOM 943 N N . TRP A 1 121 ? -6.008 9.689 6.100 1.00 79.94 121 TRP A N 1
ATOM 944 C CA . TRP A 1 121 ? -5.269 8.963 5.073 1.00 79.94 121 TRP A CA 1
ATOM 945 C C . TRP A 1 121 ? -4.907 9.839 3.876 1.00 79.94 121 TRP A C 1
ATOM 947 O O . TRP A 1 121 ? -3.787 9.762 3.376 1.00 79.94 121 TRP A O 1
ATOM 957 N N . MET A 1 122 ? -5.799 10.734 3.449 1.00 91.25 122 MET A N 1
ATOM 958 C CA . MET A 1 122 ? -5.473 11.694 2.394 1.00 91.25 122 MET A CA 1
ATOM 959 C C . MET A 1 122 ? -4.396 12.699 2.825 1.00 91.25 122 MET A C 1
ATOM 961 O O . MET A 1 122 ? -3.574 13.089 1.998 1.00 91.25 122 MET A O 1
ATOM 965 N N . HIS A 1 123 ? -4.336 13.093 4.102 1.00 91.06 123 HIS A N 1
ATOM 966 C CA . HIS A 1 123 ? -3.234 13.929 4.593 1.00 91.06 123 HIS A CA 1
ATOM 967 C C . HIS A 1 123 ? -1.894 13.184 4.567 1.00 91.06 123 HIS A C 1
ATOM 969 O O . HIS A 1 123 ? -0.906 13.739 4.083 1.00 91.06 123 HIS A O 1
ATOM 975 N N . GLU A 1 124 ? -1.870 11.927 5.018 1.00 79.00 124 GLU A N 1
ATOM 976 C CA . GLU A 1 124 ? -0.662 11.091 4.978 1.00 79.00 124 GLU A CA 1
ATOM 977 C C . GLU A 1 124 ? -0.198 10.849 3.530 1.00 79.00 124 GLU A C 1
ATOM 979 O O . GLU A 1 124 ? 0.999 10.923 3.223 1.00 79.00 124 GLU A O 1
ATOM 984 N N . ALA A 1 125 ? -1.151 10.654 2.610 1.00 84.81 125 ALA A N 1
ATOM 985 C CA . ALA A 1 125 ? -0.884 10.551 1.181 1.00 84.81 125 ALA A CA 1
ATOM 986 C C . ALA A 1 125 ? -0.218 11.826 0.647 1.00 84.81 125 ALA A C 1
ATOM 988 O O . ALA A 1 125 ? 0.837 11.750 0.021 1.00 84.81 125 ALA A O 1
ATOM 989 N N . ILE A 1 126 ? -0.789 13.004 0.921 1.00 94.19 126 ILE A N 1
ATOM 990 C CA . ILE A 1 126 ? -0.251 14.292 0.455 1.00 94.19 126 ILE A CA 1
ATOM 991 C C . ILE A 1 126 ? 1.164 14.524 0.989 1.00 94.19 126 ILE A C 1
ATOM 993 O O . ILE A 1 126 ? 2.044 14.940 0.231 1.00 94.19 126 ILE A O 1
ATOM 997 N N . GLU A 1 127 ? 1.410 14.252 2.272 1.00 88.56 127 GLU A N 1
ATOM 998 C CA . GLU A 1 127 ? 2.742 14.421 2.854 1.00 88.56 127 GLU A CA 1
ATOM 999 C C . GLU A 1 127 ? 3.766 13.488 2.194 1.00 88.56 127 GLU A C 1
ATOM 1001 O O . GLU A 1 127 ? 4.876 13.914 1.844 1.00 88.56 127 GLU A O 1
ATOM 1006 N N . THR A 1 128 ? 3.388 12.230 1.972 1.00 70.50 128 THR A N 1
ATOM 1007 C CA . THR A 1 128 ? 4.247 11.231 1.334 1.00 70.50 128 THR A CA 1
ATOM 1008 C C . THR A 1 128 ? 4.532 11.594 -0.125 1.00 70.50 128 THR A C 1
ATOM 1010 O O . THR A 1 128 ? 5.698 11.638 -0.528 1.00 70.50 128 THR A O 1
ATOM 1013 N N . LEU A 1 129 ? 3.508 11.958 -0.899 1.00 85.88 129 LEU A N 1
ATOM 1014 C CA . LEU A 1 129 ? 3.634 12.376 -2.300 1.00 85.88 129 LEU A CA 1
ATOM 1015 C C . LEU A 1 129 ? 4.519 13.622 -2.441 1.00 85.88 129 LEU A C 1
ATOM 1017 O O . LEU A 1 129 ? 5.436 13.646 -3.267 1.00 85.88 129 LEU A O 1
ATOM 1021 N N . TYR A 1 130 ? 4.338 14.615 -1.566 1.00 89.56 130 TYR A N 1
ATOM 1022 C CA . TYR A 1 130 ? 5.185 15.807 -1.534 1.00 89.56 130 TYR A CA 1
ATOM 1023 C C . TYR A 1 130 ? 6.665 15.467 -1.292 1.00 89.56 130 TYR A C 1
ATOM 1025 O O . TYR A 1 130 ? 7.566 16.023 -1.934 1.00 89.56 130 TYR A O 1
ATOM 1033 N N . ARG A 1 131 ? 6.951 14.531 -0.376 1.00 76.06 131 ARG A N 1
ATOM 1034 C CA . ARG A 1 131 ? 8.324 14.073 -0.105 1.00 76.06 131 ARG A CA 1
ATOM 1035 C C . ARG A 1 131 ? 8.927 13.349 -1.307 1.00 76.06 131 ARG A C 1
ATOM 1037 O O . ARG A 1 131 ? 10.119 13.556 -1.574 1.00 76.06 131 ARG A O 1
ATOM 1044 N N . VAL A 1 132 ? 8.136 12.554 -2.033 1.00 73.19 132 VAL A N 1
ATOM 1045 C CA . VAL A 1 132 ? 8.567 11.881 -3.270 1.00 73.19 132 VAL A CA 1
ATOM 1046 C C . VAL A 1 132 ? 8.975 12.911 -4.321 1.00 73.19 132 VAL A C 1
ATOM 1048 O O . VAL A 1 132 ? 10.110 12.851 -4.792 1.00 73.19 132 VAL A O 1
ATOM 1051 N N . ASP A 1 133 ? 8.139 13.910 -4.610 1.00 84.06 133 ASP A N 1
ATOM 1052 C CA . ASP A 1 133 ? 8.453 14.958 -5.600 1.00 84.06 133 ASP A CA 1
ATOM 1053 C C . ASP A 1 133 ? 9.695 15.776 -5.232 1.00 84.06 133 ASP A C 1
ATOM 1055 O O . ASP A 1 133 ? 10.547 16.121 -6.067 1.00 84.06 133 ASP A O 1
ATOM 1059 N N . ARG A 1 134 ? 9.848 16.072 -3.941 1.00 86.00 134 ARG A N 1
ATOM 1060 C CA . ARG A 1 134 ? 11.005 16.825 -3.462 1.00 86.00 134 ARG A CA 1
ATOM 1061 C C . ARG A 1 134 ? 12.301 16.028 -3.598 1.00 86.00 134 ARG A C 1
ATOM 1063 O O . ARG A 1 134 ? 13.326 16.617 -3.963 1.00 86.00 134 ARG A O 1
ATOM 1070 N N . SER A 1 135 ? 12.266 14.727 -3.318 1.00 76.56 135 SER A N 1
ATOM 1071 C CA . SER A 1 135 ? 13.468 13.935 -3.016 1.00 76.56 135 SER A CA 1
ATOM 1072 C C . SER A 1 135 ? 13.866 12.959 -4.122 1.00 76.56 135 SER A C 1
ATOM 1074 O O . SER A 1 135 ? 15.055 12.694 -4.296 1.00 76.56 135 SER A O 1
ATOM 1076 N N . CYS A 1 136 ? 12.913 12.440 -4.897 1.00 74.94 136 CYS A N 1
ATOM 1077 C CA . CYS A 1 136 ? 13.178 11.507 -5.986 1.00 74.94 136 CYS A CA 1
ATOM 1078 C C . CYS A 1 136 ? 13.297 12.266 -7.313 1.00 74.94 136 CYS A C 1
ATOM 1080 O O . CYS A 1 136 ? 12.352 12.911 -7.753 1.00 74.94 136 CYS A O 1
ATOM 1082 N N . LYS A 1 137 ? 14.477 12.229 -7.944 1.00 87.56 137 LYS A N 1
ATOM 1083 C CA . LYS A 1 137 ? 14.719 12.889 -9.245 1.00 87.56 137 LYS A CA 1
ATOM 1084 C C . LYS A 1 137 ? 14.636 11.942 -10.435 1.00 87.56 137 LYS A C 1
ATOM 1086 O O . LYS A 1 137 ? 14.604 12.411 -11.566 1.00 87.56 137 LYS A O 1
ATOM 1091 N N . ASP A 1 138 ? 14.606 10.638 -10.176 1.00 85.56 138 ASP A N 1
ATOM 1092 C CA . ASP A 1 138 ? 14.369 9.629 -11.200 1.00 85.56 138 ASP A CA 1
ATOM 109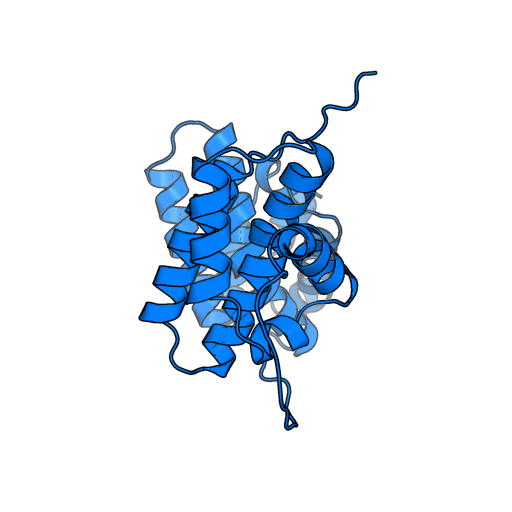3 C C . ASP A 1 138 ? 12.857 9.543 -11.474 1.00 85.56 138 ASP A C 1
ATOM 1095 O O . ASP A 1 138 ? 12.108 9.199 -10.555 1.00 85.56 138 ASP A O 1
ATOM 1099 N N . PRO A 1 139 ? 12.392 9.853 -12.698 1.00 82.44 139 PRO A N 1
ATOM 1100 C CA . PRO A 1 139 ? 10.963 9.895 -13.004 1.00 82.44 139 PRO A CA 1
ATOM 1101 C C . PRO A 1 139 ? 10.268 8.536 -12.882 1.00 82.44 139 PRO A C 1
ATOM 1103 O O . PRO A 1 139 ? 9.136 8.470 -12.412 1.00 82.44 139 PRO A O 1
ATOM 1106 N N . LEU A 1 140 ? 10.944 7.447 -13.259 1.00 81.31 140 LEU A N 1
ATOM 1107 C CA . LEU A 1 140 ? 10.369 6.103 -13.215 1.00 81.31 140 LEU A CA 1
ATOM 1108 C C . LEU A 1 140 ? 10.235 5.626 -11.768 1.00 81.31 140 LEU A C 1
ATOM 1110 O O . LEU A 1 140 ? 9.218 5.053 -11.379 1.00 81.31 140 LEU A O 1
ATOM 1114 N N . LYS A 1 141 ? 11.253 5.891 -10.945 1.00 74.31 141 LYS A N 1
ATOM 1115 C CA . LYS A 1 141 ? 11.211 5.579 -9.514 1.00 74.31 141 LYS A CA 1
ATOM 1116 C C . LYS A 1 141 ? 10.185 6.443 -8.782 1.00 74.31 141 LYS A C 1
ATOM 1118 O O . LYS A 1 141 ? 9.481 5.931 -7.917 1.00 74.31 141 LYS A O 1
ATOM 1123 N N . ALA A 1 142 ? 10.079 7.723 -9.136 1.00 77.12 142 ALA A N 1
ATOM 1124 C CA . ALA A 1 142 ? 9.073 8.617 -8.575 1.00 77.12 142 ALA A CA 1
ATOM 1125 C C . ALA A 1 142 ? 7.654 8.135 -8.907 1.00 77.12 142 ALA A C 1
ATOM 1127 O O . ALA A 1 142 ? 6.838 8.049 -7.997 1.00 77.12 142 ALA A O 1
ATOM 1128 N N . ALA A 1 143 ? 7.383 7.742 -10.156 1.00 81.25 143 ALA A N 1
ATOM 1129 C CA . ALA A 1 143 ? 6.081 7.212 -10.564 1.00 81.25 143 ALA A CA 1
ATOM 1130 C C . ALA A 1 143 ? 5.676 5.966 -9.761 1.00 81.25 143 ALA A C 1
ATOM 1132 O O . ALA A 1 143 ? 4.564 5.912 -9.247 1.00 81.25 143 ALA A O 1
ATOM 1133 N N . LYS A 1 144 ? 6.598 5.015 -9.558 1.00 72.50 144 LYS A N 1
ATOM 1134 C CA . LYS A 1 144 ? 6.341 3.822 -8.731 1.00 72.50 144 LYS A CA 1
ATOM 1135 C C . LYS A 1 144 ? 6.049 4.160 -7.269 1.00 72.50 144 LYS A C 1
ATOM 1137 O O . LYS A 1 144 ? 5.127 3.612 -6.685 1.00 72.50 144 LYS A O 1
ATOM 1142 N N . LEU A 1 145 ? 6.811 5.081 -6.675 1.00 64.38 145 LEU A N 1
ATOM 1143 C CA . LEU A 1 145 ? 6.592 5.507 -5.287 1.00 64.38 145 LEU A CA 1
ATOM 1144 C C . LEU A 1 145 ? 5.277 6.280 -5.119 1.00 64.38 145 LEU A C 1
ATOM 1146 O O . LEU A 1 145 ? 4.591 6.127 -4.108 1.00 64.38 145 LEU A O 1
ATOM 1150 N N . LYS A 1 146 ? 4.915 7.100 -6.110 1.00 81.81 146 LYS A N 1
ATOM 1151 C CA . LYS A 1 146 ? 3.617 7.773 -6.148 1.00 81.81 146 LYS A CA 1
ATOM 1152 C C . LYS A 1 146 ? 2.492 6.759 -6.270 1.00 81.81 146 LYS A C 1
ATOM 1154 O O . LYS A 1 146 ? 1.600 6.795 -5.435 1.00 81.81 146 LYS A O 1
ATOM 1159 N N . GLN A 1 147 ? 2.564 5.834 -7.227 1.00 86.38 147 GLN A N 1
ATOM 1160 C CA . GLN A 1 147 ? 1.547 4.796 -7.384 1.00 86.38 147 GLN A CA 1
ATOM 1161 C C . GLN A 1 147 ? 1.384 3.978 -6.102 1.00 86.38 147 GLN A C 1
ATOM 1163 O O . GLN A 1 147 ? 0.263 3.850 -5.634 1.00 86.38 147 GLN A O 1
ATOM 1168 N N . PHE A 1 148 ? 2.475 3.577 -5.449 1.00 74.19 148 PHE A N 1
ATOM 1169 C CA . PHE A 1 148 ? 2.403 2.903 -4.152 1.00 74.19 148 PHE A CA 1
ATOM 1170 C C . PHE A 1 148 ? 1.636 3.721 -3.094 1.00 74.19 148 PHE A C 1
ATOM 1172 O O . PHE A 1 148 ? 0.818 3.189 -2.343 1.00 74.19 148 PHE A O 1
ATOM 1179 N N . THR A 1 149 ? 1.866 5.036 -3.052 1.00 75.00 149 THR A N 1
ATOM 1180 C CA . THR A 1 149 ? 1.152 5.940 -2.138 1.00 75.00 149 THR A CA 1
ATOM 1181 C C . THR A 1 149 ? -0.333 6.051 -2.507 1.00 75.00 149 THR A C 1
ATOM 1183 O O . THR A 1 149 ? -1.186 6.117 -1.620 1.00 75.00 149 THR A O 1
ATOM 1186 N N . PHE A 1 150 ? -0.656 6.025 -3.804 1.00 84.69 150 PHE A N 1
ATOM 1187 C CA . PHE A 1 150 ? -2.035 5.976 -4.284 1.00 84.69 150 PHE A CA 1
ATOM 1188 C C . PHE A 1 150 ? -2.733 4.677 -3.872 1.00 84.69 150 PHE A C 1
ATOM 1190 O O . PHE A 1 150 ? -3.819 4.748 -3.305 1.00 84.69 150 PHE A O 1
ATOM 1197 N N . SER A 1 151 ? -2.100 3.524 -4.071 1.00 71.06 151 SER A N 1
ATOM 1198 C CA . SER A 1 151 ? -2.636 2.217 -3.676 1.00 71.06 151 SER A CA 1
ATOM 1199 C C . SER A 1 151 ? -2.888 2.121 -2.179 1.00 71.06 151 SER A C 1
ATOM 1201 O O . SER A 1 151 ? -3.933 1.654 -1.745 1.00 71.06 151 SER A O 1
ATOM 1203 N N . THR A 1 152 ? -1.932 2.599 -1.383 1.00 68.00 152 THR A N 1
ATOM 1204 C CA . THR A 1 152 ? -1.946 2.392 0.069 1.00 68.00 152 THR A CA 1
ATOM 1205 C C . THR A 1 152 ? -2.891 3.347 0.779 1.00 68.00 152 THR A C 1
ATOM 1207 O O . THR A 1 152 ? -3.589 2.941 1.697 1.00 68.00 152 THR A O 1
ATOM 1210 N N . TYR A 1 153 ? -2.905 4.623 0.386 1.00 77.00 153 TYR A N 1
ATOM 1211 C CA . TYR A 1 153 ? -3.622 5.653 1.141 1.00 77.00 153 TYR A CA 1
ATOM 1212 C C . TYR A 1 153 ? -4.807 6.235 0.379 1.00 77.00 153 TYR A C 1
ATOM 1214 O O . TYR A 1 153 ? -5.877 6.438 0.952 1.00 77.00 153 TYR A O 1
ATOM 1222 N N . VAL A 1 154 ? -4.627 6.520 -0.912 1.00 83.94 154 VAL A N 1
ATOM 1223 C CA . VAL A 1 154 ? -5.639 7.229 -1.705 1.00 83.94 154 VAL A CA 1
ATOM 1224 C C . VAL A 1 154 ? -6.796 6.298 -2.058 1.00 83.94 154 VAL A C 1
ATOM 1226 O O . VAL A 1 154 ? -7.946 6.663 -1.834 1.00 83.94 154 VAL A O 1
ATOM 1229 N N . ALA A 1 155 ? -6.512 5.090 -2.550 1.00 79.00 155 ALA A N 1
ATOM 1230 C CA . ALA A 1 155 ? -7.531 4.126 -2.958 1.00 79.00 155 ALA A CA 1
ATOM 1231 C C . ALA A 1 155 ? -8.442 3.730 -1.788 1.00 79.00 155 ALA A C 1
ATOM 1233 O O . ALA A 1 155 ? -9.660 3.753 -1.928 1.00 79.00 155 ALA A O 1
ATOM 1234 N N . GLU A 1 156 ? -7.874 3.465 -0.614 1.00 74.50 156 GLU A N 1
ATOM 1235 C CA . GLU A 1 156 ? -8.631 3.097 0.587 1.00 74.50 156 GLU A CA 1
ATOM 1236 C C . GLU A 1 156 ? -9.473 4.258 1.135 1.00 74.50 156 GLU A C 1
ATOM 1238 O O . GLU A 1 156 ? -10.653 4.087 1.458 1.00 74.50 156 GLU A O 1
ATOM 1243 N N . ALA A 1 157 ? -8.919 5.476 1.163 1.00 81.12 157 ALA A N 1
ATOM 1244 C CA . ALA A 1 157 ? -9.690 6.664 1.522 1.00 8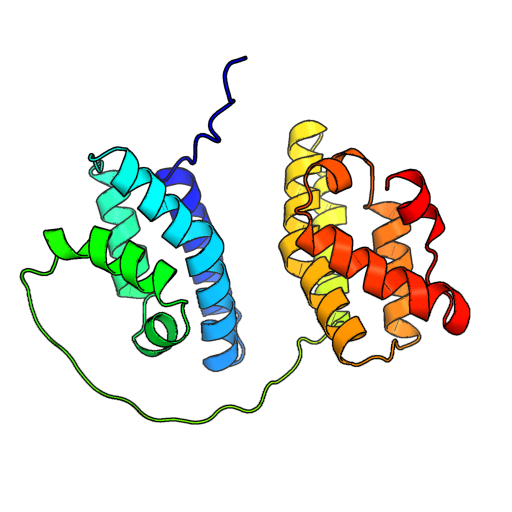1.12 157 ALA A CA 1
ATOM 1245 C C . ALA A 1 157 ? -10.860 6.883 0.547 1.00 81.12 157 ALA A C 1
ATOM 1247 O O . ALA A 1 157 ? -11.977 7.204 0.961 1.00 81.12 157 ALA A O 1
ATOM 1248 N N . PHE A 1 158 ? -10.625 6.675 -0.748 1.00 83.62 158 PHE A N 1
ATOM 1249 C CA . PHE A 1 158 ? -11.629 6.866 -1.791 1.00 83.62 158 PHE A CA 1
ATOM 1250 C C . PHE A 1 158 ? -12.700 5.780 -1.727 1.00 83.62 158 PHE A C 1
ATOM 1252 O O . PHE A 1 158 ? -13.889 6.089 -1.802 1.00 83.62 158 PHE A O 1
ATOM 1259 N N . LEU A 1 159 ? -12.307 4.529 -1.497 1.00 73.75 159 LEU A N 1
ATOM 1260 C CA . LEU A 1 159 ? -13.219 3.409 -1.299 1.00 73.75 159 LEU A CA 1
ATOM 1261 C C . LEU A 1 159 ? -14.127 3.640 -0.087 1.00 73.75 159 LEU A C 1
ATOM 1263 O O . LEU A 1 159 ? -15.335 3.425 -0.180 1.00 73.75 159 LEU A O 1
ATOM 1267 N N . ALA A 1 160 ? -13.583 4.145 1.023 1.00 71.00 160 ALA A N 1
ATOM 1268 C CA . ALA A 1 160 ? -14.367 4.499 2.202 1.00 71.00 160 ALA A CA 1
ATOM 1269 C C . ALA A 1 160 ? -15.409 5.596 1.901 1.00 71.00 160 ALA A C 1
ATOM 1271 O O . ALA A 1 160 ? -16.562 5.485 2.328 1.00 71.00 160 ALA A O 1
ATOM 1272 N N . ILE A 1 161 ? -15.055 6.619 1.115 1.00 75.12 161 ILE A N 1
ATOM 1273 C CA . ILE A 1 161 ? -15.995 7.669 0.677 1.00 75.12 161 ILE A CA 1
ATOM 1274 C C . ILE A 1 161 ? -17.086 7.089 -0.237 1.00 75.12 161 ILE A C 1
ATOM 1276 O O . ILE A 1 161 ? -18.275 7.345 -0.019 1.00 75.12 161 ILE A O 1
ATOM 1280 N N . VAL A 1 162 ? -16.701 6.277 -1.226 1.00 72.31 162 VAL A N 1
ATOM 1281 C CA . VAL A 1 162 ? -17.625 5.612 -2.162 1.00 72.31 162 VAL A CA 1
ATOM 1282 C C . VAL A 1 162 ? -18.597 4.707 -1.411 1.00 72.31 162 VAL A C 1
ATOM 1284 O O . VAL A 1 162 ? -19.808 4.786 -1.624 1.00 72.31 162 VAL A O 1
ATOM 1287 N N . TYR A 1 163 ? -18.100 3.894 -0.478 1.00 68.00 163 TYR A N 1
ATOM 1288 C CA . TYR A 1 163 ? -18.931 3.006 0.330 1.00 68.00 163 TYR A CA 1
ATOM 1289 C C . TYR A 1 163 ? -19.890 3.785 1.235 1.00 68.00 163 TYR A C 1
ATOM 1291 O O . TYR A 1 163 ? -21.064 3.426 1.359 1.00 68.00 163 TYR A O 1
ATOM 1299 N N . ARG A 1 164 ? -19.425 4.896 1.821 1.00 78.38 164 ARG A N 1
ATOM 1300 C CA . ARG A 1 164 ? -20.262 5.810 2.612 1.00 78.38 164 ARG A CA 1
ATOM 1301 C C . ARG A 1 164 ? -21.310 6.535 1.759 1.00 78.38 164 ARG A C 1
ATOM 1303 O O . ARG A 1 164 ? -22.282 7.044 2.313 1.00 78.38 164 ARG A O 1
ATOM 1310 N N . LYS A 1 165 ? -21.139 6.587 0.431 1.00 75.12 165 LYS A N 1
ATOM 1311 C CA . LYS A 1 165 ? -22.022 7.284 -0.527 1.00 75.12 165 LYS A CA 1
ATOM 1312 C C . LYS A 1 165 ? -22.253 8.758 -0.184 1.00 75.12 165 LYS A C 1
ATOM 1314 O O . LYS A 1 165 ? -23.284 9.330 -0.514 1.00 75.12 165 LYS A O 1
ATOM 1319 N N . THR A 1 166 ? -21.316 9.363 0.536 1.00 79.88 166 THR A N 1
ATOM 1320 C CA . THR A 1 166 ? -21.328 10.775 0.931 1.00 79.88 166 THR A CA 1
ATOM 1321 C C . THR A 1 166 ? -19.891 11.250 0.967 1.00 79.88 166 THR A C 1
ATOM 1323 O O . THR A 1 166 ? -19.055 10.546 1.536 1.00 79.88 166 THR A O 1
ATOM 1326 N N . ILE A 1 167 ? -19.623 12.444 0.446 1.00 83.94 167 ILE A N 1
ATOM 1327 C CA . ILE A 1 167 ? -18.342 13.140 0.589 1.00 83.94 167 ILE A CA 1
ATOM 1328 C C . ILE A 1 167 ? -18.544 14.447 1.363 1.00 83.94 167 ILE A C 1
ATOM 1330 O O . ILE A 1 167 ? -19.525 15.163 1.152 1.00 83.94 167 ILE A O 1
ATOM 1334 N N . PHE A 1 168 ? -17.639 14.747 2.287 1.00 86.94 168 PHE A N 1
ATOM 1335 C CA . PHE A 1 168 ? -17.641 15.990 3.051 1.00 86.94 168 PHE A CA 1
ATOM 1336 C C . PHE A 1 168 ? -16.777 17.052 2.374 1.00 86.94 168 PHE A C 1
ATOM 1338 O O . PHE A 1 168 ? -15.802 16.742 1.697 1.00 86.94 168 PHE A O 1
ATOM 1345 N N . GLU A 1 169 ? -17.081 18.327 2.613 1.00 85.19 169 GLU A N 1
ATOM 1346 C CA . GLU A 1 169 ? -16.344 19.453 2.023 1.00 85.19 169 GLU A CA 1
ATOM 1347 C C . GLU A 1 169 ? -14.835 19.393 2.321 1.00 85.19 169 GLU A C 1
ATOM 1349 O O . GLU A 1 169 ? -14.012 19.624 1.437 1.00 85.19 169 GLU A O 1
ATOM 1354 N N . SER A 1 170 ? -14.457 18.983 3.536 1.00 85.56 170 SER A N 1
ATOM 1355 C CA . SER A 1 170 ? -13.054 18.783 3.916 1.00 85.56 170 SER A CA 1
ATOM 1356 C C . SER A 1 170 ? -12.350 17.695 3.103 1.00 85.56 170 SER A C 1
ATOM 1358 O O . SER A 1 170 ? -11.144 17.768 2.909 1.00 85.56 170 SER A O 1
ATOM 1360 N N . GLU A 1 171 ? -13.078 16.679 2.641 1.00 88.81 171 GLU A N 1
ATOM 1361 C CA . GLU A 1 171 ? -12.535 15.593 1.821 1.00 88.81 171 GLU A CA 1
ATOM 1362 C C . GLU A 1 171 ? -12.462 15.999 0.351 1.00 88.81 171 GLU A C 1
ATOM 1364 O O . GLU A 1 171 ? -11.467 15.696 -0.293 1.00 88.81 171 GLU A O 1
ATOM 1369 N N . VAL A 1 172 ? -13.447 16.747 -0.162 1.00 91.19 172 VAL A N 1
ATOM 1370 C CA . VAL A 1 172 ? -13.431 17.284 -1.538 1.00 91.19 172 VAL A CA 1
ATOM 1371 C C . VAL A 1 172 ? -12.154 18.084 -1.794 1.00 91.19 172 VAL A C 1
ATOM 1373 O O . VAL A 1 172 ? -11.496 17.892 -2.816 1.00 91.19 172 VAL A O 1
ATOM 1376 N N . VAL A 1 173 ? -11.766 18.948 -0.849 1.00 90.94 173 VAL A N 1
ATOM 1377 C CA . VAL A 1 173 ? -10.532 19.744 -0.958 1.00 90.94 173 VAL A CA 1
ATOM 1378 C C . VAL A 1 173 ? -9.303 18.843 -1.097 1.00 90.94 173 VAL A C 1
ATOM 1380 O O . VAL A 1 173 ? -8.444 19.114 -1.932 1.00 90.94 173 VAL A O 1
ATOM 1383 N N . LEU A 1 174 ? -9.229 17.763 -0.318 1.00 94.62 174 LEU A N 1
ATOM 1384 C CA . LEU A 1 174 ? -8.091 16.842 -0.321 1.00 94.62 174 LEU A CA 1
ATOM 1385 C C . LEU A 1 174 ? -8.062 15.961 -1.572 1.00 94.62 174 LEU A C 1
ATOM 1387 O O . LEU A 1 174 ? -6.998 15.790 -2.159 1.00 94.62 174 LEU A O 1
ATOM 1391 N N . VAL A 1 175 ? -9.220 15.461 -2.015 1.00 92.50 175 VAL A N 1
ATOM 1392 C CA . VAL A 1 175 ? -9.364 14.722 -3.279 1.00 92.50 175 VAL A CA 1
ATOM 1393 C C . VAL A 1 175 ? -8.845 15.580 -4.429 1.00 92.50 175 VAL A C 1
ATOM 1395 O O . VAL A 1 175 ? -7.972 15.145 -5.176 1.00 92.50 175 VAL A O 1
ATOM 1398 N N . ASN A 1 176 ? -9.311 16.825 -4.531 1.00 93.44 176 ASN A N 1
ATOM 1399 C CA . ASN A 1 176 ? -8.884 17.733 -5.593 1.00 93.44 176 ASN A CA 1
ATOM 1400 C C . ASN A 1 176 ? -7.389 18.072 -5.493 1.00 93.44 176 ASN A C 1
ATOM 1402 O O . ASN A 1 176 ? -6.717 18.173 -6.521 1.00 93.44 176 ASN A O 1
ATOM 1406 N N . ASP A 1 177 ? -6.837 18.213 -4.284 1.00 94.69 177 ASP A N 1
ATOM 1407 C CA . ASP A 1 177 ? -5.404 18.469 -4.104 1.00 94.69 177 ASP A CA 1
ATOM 1408 C C . ASP A 1 177 ? -4.549 17.281 -4.563 1.00 94.69 177 ASP A C 1
ATOM 1410 O O . ASP A 1 177 ? -3.566 17.464 -5.283 1.00 94.69 177 ASP A O 1
ATOM 1414 N N . ILE A 1 178 ? -4.959 16.059 -4.207 1.00 94.25 178 ILE A N 1
ATOM 1415 C CA . ILE A 1 178 ? -4.275 14.825 -4.607 1.00 94.25 178 ILE A CA 1
ATOM 1416 C C . ILE A 1 178 ? -4.315 14.658 -6.126 1.00 94.25 178 ILE A C 1
ATOM 1418 O O . ILE A 1 178 ? -3.271 14.466 -6.757 1.00 94.25 178 ILE A O 1
ATOM 1422 N N . MET A 1 179 ? -5.507 14.777 -6.713 1.00 93.25 179 MET A N 1
ATOM 1423 C CA . MET A 1 179 ? -5.716 14.562 -8.144 1.00 93.25 179 MET A CA 1
ATOM 1424 C C . MET A 1 179 ? -5.030 15.635 -8.994 1.00 93.25 179 MET A C 1
ATOM 1426 O O . MET A 1 179 ? -4.442 15.319 -10.019 1.00 93.25 179 MET A O 1
ATOM 1430 N N . SER A 1 180 ? -5.041 16.899 -8.569 1.00 93.12 180 SER A N 1
ATOM 1431 C CA . SER A 1 180 ? -4.446 17.981 -9.365 1.00 93.12 180 SER A CA 1
ATOM 1432 C C . SER A 1 180 ? -2.918 18.026 -9.320 1.00 93.12 180 SER A C 1
ATOM 1434 O O . SER A 1 180 ? -2.291 18.461 -10.287 1.00 93.12 180 SER A O 1
ATOM 1436 N N . LYS A 1 181 ? -2.302 17.616 -8.204 1.00 93.69 181 LYS A N 1
ATOM 1437 C CA . LYS A 1 181 ? -0.851 17.766 -7.996 1.00 93.69 181 LYS A CA 1
ATOM 1438 C C . LYS A 1 181 ? -0.053 16.496 -8.233 1.00 93.69 181 LYS A C 1
ATOM 1440 O O . LYS A 1 181 ? 1.106 16.591 -8.633 1.00 93.69 181 LYS A O 1
ATOM 1445 N N . TYR A 1 182 ? -0.631 15.335 -7.941 1.00 93.31 182 TYR A N 1
ATOM 1446 C CA . TYR A 1 182 ? 0.143 14.098 -7.827 1.00 93.31 182 TYR A CA 1
ATOM 1447 C C . TYR A 1 182 ? -0.347 12.968 -8.727 1.00 93.31 182 TYR A C 1
ATOM 1449 O O . TYR A 1 182 ? 0.369 11.976 -8.867 1.00 93.31 182 TYR A O 1
ATOM 1457 N N . PHE A 1 183 ? -1.524 13.111 -9.335 1.00 92.81 183 PHE A N 1
ATOM 1458 C CA . PHE A 1 183 ? -2.051 12.143 -10.283 1.00 92.81 183 PHE A CA 1
ATOM 1459 C C . PHE A 1 183 ? -1.632 12.506 -11.711 1.00 92.81 183 PHE A C 1
ATOM 1461 O O . PHE A 1 183 ? -1.944 13.585 -12.213 1.00 92.81 183 PHE A O 1
ATOM 1468 N N . ASP A 1 184 ? -0.898 11.605 -12.359 1.00 91.69 184 ASP A N 1
ATOM 1469 C CA . ASP A 1 184 ? -0.416 11.761 -13.730 1.00 91.69 184 ASP A CA 1
ATOM 1470 C C . ASP A 1 184 ? -0.473 10.428 -14.493 1.00 91.69 184 ASP A C 1
ATOM 1472 O O . ASP A 1 184 ? -0.767 9.380 -13.914 1.00 91.69 184 ASP A O 1
ATOM 1476 N N . GLN A 1 185 ? -0.184 10.465 -15.799 1.00 91.62 185 GLN A N 1
ATOM 1477 C CA . GLN A 1 185 ? -0.261 9.284 -16.664 1.00 91.62 185 GLN A CA 1
ATOM 1478 C C . GLN A 1 185 ? 0.618 8.128 -16.174 1.00 91.62 185 GLN A C 1
ATOM 1480 O O . GLN A 1 185 ? 0.200 6.980 -16.236 1.00 91.62 185 GLN A O 1
ATOM 1485 N N . ASN A 1 186 ? 1.818 8.404 -15.652 1.00 90.69 186 ASN A N 1
ATOM 1486 C CA . ASN A 1 186 ? 2.716 7.330 -15.223 1.00 90.69 186 ASN A CA 1
ATOM 1487 C C . ASN A 1 186 ? 2.185 6.639 -13.968 1.00 90.69 186 ASN A C 1
ATOM 1489 O O . ASN A 1 186 ? 2.386 5.442 -13.795 1.00 90.69 186 ASN A O 1
ATOM 1493 N N . VAL A 1 187 ? 1.534 7.395 -13.082 1.00 88.81 187 VAL A N 1
ATOM 1494 C CA . VAL A 1 187 ? 0.850 6.832 -11.915 1.00 88.81 187 VAL A CA 1
ATOM 1495 C C . VAL A 1 187 ? -0.346 5.995 -12.363 1.00 88.81 187 VAL A C 1
ATOM 1497 O O . VAL A 1 187 ? -0.489 4.866 -11.903 1.00 88.81 187 VAL A O 1
ATOM 1500 N N . TYR A 1 188 ? -1.159 6.509 -13.288 1.00 90.69 188 TYR A N 1
ATOM 1501 C CA . TYR A 1 188 ? -2.336 5.810 -13.810 1.00 90.69 188 TYR A CA 1
ATOM 1502 C C . TYR A 1 188 ? -1.994 4.507 -14.545 1.00 90.69 188 TYR A C 1
ATOM 1504 O O . TYR A 1 188 ? -2.638 3.483 -14.319 1.00 90.69 188 TYR A O 1
ATOM 1512 N N . ASP A 1 189 ? -0.953 4.516 -15.378 1.00 88.50 189 ASP A N 1
ATOM 1513 C CA . ASP A 1 189 ? -0.503 3.340 -16.133 1.00 88.50 189 ASP A CA 1
ATOM 1514 C C . ASP A 1 189 ? -0.035 2.200 -15.215 1.00 88.50 189 ASP A C 1
ATOM 1516 O O . ASP A 1 189 ? -0.076 1.032 -15.602 1.00 88.50 189 ASP A O 1
ATOM 1520 N N . LEU A 1 190 ? 0.408 2.536 -14.000 1.00 79.94 190 LEU A N 1
ATOM 1521 C CA . LEU A 1 190 ? 0.850 1.586 -12.980 1.00 79.94 190 LEU A CA 1
ATOM 1522 C C . LEU A 1 190 ? -0.286 1.112 -12.059 1.00 79.94 190 LEU A C 1
ATOM 1524 O O . LEU A 1 190 ? -0.062 0.208 -11.259 1.00 79.94 190 LEU A O 1
ATOM 1528 N N . MET A 1 191 ? -1.479 1.705 -12.135 1.00 83.69 191 MET A N 1
ATOM 1529 C CA . MET A 1 191 ? -2.623 1.280 -11.327 1.00 83.69 191 MET A CA 1
ATOM 1530 C C . MET A 1 191 ? -3.250 -0.008 -11.860 1.00 83.69 191 MET A C 1
ATOM 1532 O O . MET A 1 191 ? -3.402 -0.212 -13.067 1.00 83.69 191 MET A O 1
ATOM 1536 N N . SER A 1 192 ? -3.706 -0.837 -10.930 1.00 80.56 192 SER A N 1
ATOM 1537 C CA . SER A 1 192 ? -4.589 -1.966 -11.192 1.00 80.56 192 SER A CA 1
ATOM 1538 C C . SER A 1 192 ? -5.968 -1.503 -11.674 1.00 80.56 192 SER A C 1
ATOM 1540 O O . SER A 1 192 ? -6.428 -0.394 -11.393 1.00 80.56 192 SER A O 1
ATOM 1542 N N . GLU A 1 193 ? -6.684 -2.392 -12.359 1.00 76.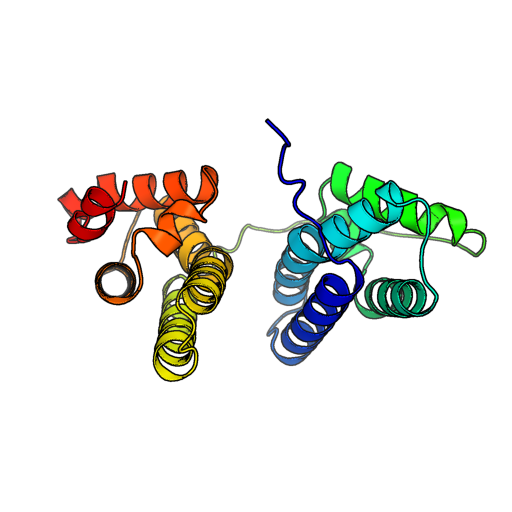38 193 GLU A N 1
ATOM 1543 C CA . GLU A 1 193 ? -8.051 -2.117 -12.819 1.00 76.38 193 GLU A CA 1
ATOM 1544 C C . GLU A 1 193 ? -9.021 -1.842 -11.659 1.00 76.38 193 GLU A C 1
ATOM 1546 O O . GLU A 1 193 ? -9.945 -1.041 -11.794 1.00 76.38 193 GLU A O 1
ATOM 1551 N N . GLN A 1 194 ? -8.788 -2.446 -10.490 1.00 66.69 194 GLN A N 1
ATOM 1552 C CA . GLN A 1 194 ? -9.597 -2.198 -9.299 1.00 66.69 194 GLN A CA 1
ATOM 1553 C C . GLN A 1 194 ? -9.431 -0.764 -8.779 1.00 66.69 194 GLN A C 1
ATOM 1555 O O . GLN A 1 194 ? -10.418 -0.119 -8.434 1.00 66.69 194 GLN A O 1
ATOM 1560 N N . GLU A 1 195 ? -8.211 -0.233 -8.759 1.00 77.50 195 GLU A N 1
ATOM 1561 C CA . GLU A 1 195 ? -7.950 1.147 -8.328 1.00 77.50 195 GLU A CA 1
ATOM 1562 C C . GLU A 1 195 ? -8.545 2.162 -9.304 1.00 77.50 195 GLU A C 1
ATOM 1564 O O . GLU A 1 195 ? -9.148 3.153 -8.886 1.00 77.50 195 GLU A O 1
ATOM 1569 N N . LYS A 1 196 ? -8.455 1.881 -10.609 1.00 85.19 196 LYS A N 1
ATOM 1570 C CA . LYS A 1 196 ? -9.096 2.697 -11.650 1.00 85.19 196 LYS A CA 1
ATOM 1571 C C . LYS A 1 196 ? -10.613 2.725 -11.487 1.00 85.19 196 LYS A C 1
ATOM 1573 O O . LYS A 1 196 ? -11.207 3.797 -11.601 1.00 85.19 196 LYS A O 1
ATOM 1578 N N . LEU A 1 197 ? -11.222 1.581 -11.162 1.00 76.12 197 LEU A N 1
ATOM 1579 C CA . LEU A 1 197 ? -12.647 1.484 -10.842 1.00 76.12 197 LEU A CA 1
ATOM 1580 C C . LEU A 1 197 ? -12.999 2.295 -9.591 1.00 76.12 197 LEU A C 1
ATOM 1582 O O . LEU A 1 197 ? -13.992 3.016 -9.609 1.00 76.12 197 LEU A O 1
ATOM 1586 N N . ILE A 1 198 ? -12.210 2.224 -8.515 1.00 77.00 198 ILE A N 1
ATOM 1587 C CA . ILE A 1 198 ? -12.456 3.018 -7.296 1.00 77.00 198 ILE A CA 1
ATOM 1588 C C . ILE A 1 198 ? -12.443 4.518 -7.617 1.00 77.00 198 ILE A C 1
ATOM 1590 O O . ILE A 1 198 ? -13.337 5.247 -7.181 1.00 77.00 198 ILE A O 1
ATOM 1594 N N . LEU A 1 199 ? -11.473 4.969 -8.418 1.00 84.62 199 LEU A N 1
ATOM 1595 C CA . LEU A 1 199 ? -11.403 6.354 -8.884 1.00 84.62 199 LEU A CA 1
ATOM 1596 C C . LEU A 1 199 ? -12.647 6.740 -9.688 1.00 84.62 199 LEU A C 1
ATOM 1598 O O . LEU A 1 199 ? -13.266 7.757 -9.386 1.00 84.62 199 LEU A O 1
ATOM 1602 N N . GLU A 1 200 ? -13.060 5.921 -10.654 1.00 83.19 200 GLU A N 1
ATOM 1603 C CA . GLU A 1 200 ? -14.253 6.173 -11.471 1.00 83.19 200 GLU A CA 1
ATOM 1604 C C . GLU A 1 200 ? -15.523 6.314 -10.613 1.00 83.19 200 GLU A C 1
ATOM 1606 O O . GLU A 1 200 ? -16.299 7.260 -10.782 1.00 83.19 200 GLU A O 1
ATOM 1611 N N . HIS A 1 201 ? -15.700 5.417 -9.637 1.00 77.94 201 HIS A N 1
ATOM 1612 C CA . HIS A 1 201 ? -16.848 5.421 -8.727 1.00 77.94 201 HIS A CA 1
ATOM 1613 C C . HIS A 1 201 ? -16.849 6.607 -7.761 1.00 77.94 201 HIS A C 1
ATOM 1615 O O . HIS A 1 201 ? -17.919 6.997 -7.293 1.00 77.94 201 HIS A O 1
ATOM 1621 N N . LEU A 1 202 ? -15.687 7.189 -7.455 1.00 82.00 202 LEU A N 1
ATOM 1622 C CA . LEU A 1 202 ? -15.616 8.447 -6.719 1.00 82.00 202 LEU A CA 1
ATOM 1623 C C . LEU A 1 202 ? -15.930 9.636 -7.641 1.00 82.00 202 LEU A C 1
ATOM 1625 O O . LEU A 1 202 ? -16.722 10.504 -7.277 1.00 82.00 202 LEU A O 1
ATOM 1629 N N . MET A 1 203 ? -15.330 9.682 -8.833 1.00 83.06 203 MET A N 1
ATOM 1630 C CA . MET A 1 203 ? -15.433 10.833 -9.735 1.00 83.06 203 MET A CA 1
ATOM 1631 C C . MET A 1 203 ? -16.860 11.034 -10.257 1.00 83.06 203 MET A C 1
ATOM 1633 O O . MET A 1 203 ? -17.384 12.139 -10.164 1.00 83.06 203 MET A O 1
ATOM 1637 N N . MET A 1 204 ? -17.531 9.990 -10.752 1.00 75.94 204 MET A N 1
ATOM 1638 C CA . MET A 1 204 ? -18.836 10.150 -11.413 1.00 75.94 204 MET A CA 1
ATOM 1639 C C . MET A 1 204 ? -19.945 10.773 -10.536 1.00 75.94 204 MET A C 1
ATOM 1641 O O . MET A 1 204 ? -20.554 11.758 -10.966 1.00 75.94 204 MET A O 1
ATOM 1645 N N . PRO A 1 205 ? -20.255 10.244 -9.335 1.00 70.44 205 PRO A N 1
ATOM 1646 C CA . PRO A 1 205 ? -21.345 10.784 -8.524 1.00 70.44 205 PRO A CA 1
ATOM 1647 C C . PRO A 1 205 ? -20.975 12.126 -7.879 1.00 70.44 205 PRO A C 1
ATOM 1649 O O . PRO A 1 205 ? -21.786 13.051 -7.861 1.00 70.44 205 PRO A O 1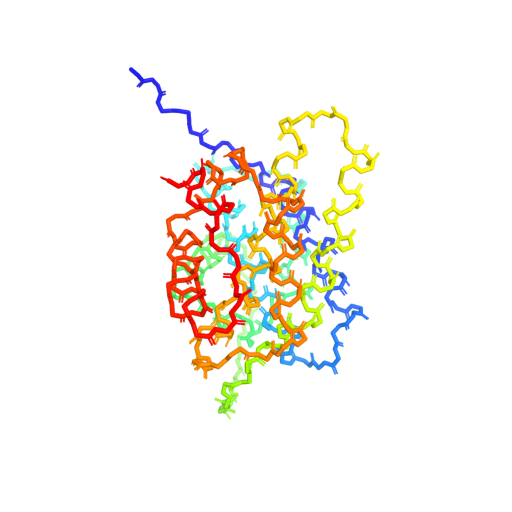
AT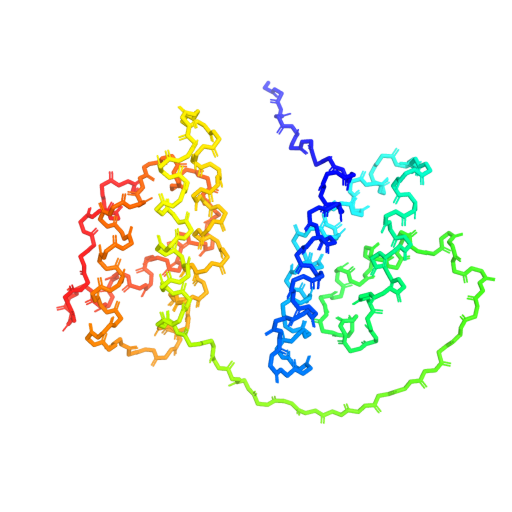OM 1652 N N . PHE A 1 206 ? -19.739 12.275 -7.393 1.00 78.00 206 PHE A N 1
ATOM 1653 C CA . PHE A 1 206 ? -19.358 13.439 -6.591 1.00 78.00 206 PHE A CA 1
ATOM 1654 C C . PHE A 1 206 ? -18.859 14.631 -7.412 1.00 78.00 206 PHE A C 1
ATOM 1656 O O . PHE A 1 206 ? -18.968 15.762 -6.933 1.00 78.00 206 PHE A O 1
ATOM 1663 N N . ALA A 1 207 ? -18.374 14.435 -8.644 1.00 75.19 207 ALA A N 1
ATOM 1664 C CA . ALA A 1 207 ? -18.009 15.564 -9.504 1.00 75.19 207 ALA A CA 1
ATOM 1665 C C . ALA A 1 207 ? -19.225 16.423 -9.861 1.00 75.19 207 ALA A C 1
ATOM 1667 O O . ALA A 1 207 ? -19.151 17.651 -9.868 1.00 75.19 207 ALA A O 1
ATOM 1668 N N . THR A 1 208 ? -20.373 15.779 -10.079 1.00 67.94 208 THR A N 1
ATOM 1669 C CA . THR A 1 208 ? -21.616 16.467 -10.448 1.00 67.94 208 THR A CA 1
ATOM 1670 C C . THR A 1 208 ? -22.275 17.156 -9.250 1.00 67.94 208 THR A C 1
ATOM 1672 O O . THR A 1 208 ? -22.816 18.252 -9.389 1.00 67.94 208 THR A O 1
ATOM 1675 N N . GLU A 1 209 ? -22.240 16.528 -8.072 1.00 68.44 209 GLU A N 1
ATOM 1676 C CA . GLU A 1 209 ? -23.028 16.964 -6.910 1.00 68.44 209 GLU A CA 1
ATOM 1677 C C . GLU A 1 209 ? -22.231 17.783 -5.881 1.00 68.44 209 GLU A C 1
ATOM 1679 O O . GLU A 1 209 ? -22.811 18.609 -5.174 1.00 68.44 209 GLU A O 1
ATOM 1684 N N . HIS A 1 210 ? -20.910 17.584 -5.788 1.00 76.69 210 HIS A N 1
ATOM 1685 C CA . HIS A 1 210 ? -20.127 18.012 -4.621 1.00 76.69 210 HIS A CA 1
ATOM 1686 C C . HIS A 1 210 ? -18.773 18.667 -4.943 1.00 76.69 210 HIS A C 1
ATOM 1688 O O . HIS A 1 210 ? -18.018 18.976 -4.023 1.00 76.69 210 HIS A O 1
ATOM 1694 N N . GLY A 1 211 ? -18.473 18.945 -6.217 1.00 80.19 211 GLY A N 1
ATOM 1695 C CA . GLY A 1 211 ? -17.316 19.764 -6.609 1.00 80.19 211 GLY A CA 1
ATOM 1696 C C . GLY A 1 211 ? -15.973 19.029 -6.642 1.00 80.19 211 GLY A C 1
ATOM 1697 O O . GLY A 1 211 ? -14.924 19.673 -6.568 1.00 80.19 211 GLY A O 1
ATOM 1698 N N . VAL A 1 212 ? -15.990 17.698 -6.751 1.00 85.56 212 VAL A N 1
ATOM 1699 C CA . VAL A 1 212 ? -14.791 16.917 -7.091 1.00 85.56 212 VAL A CA 1
ATOM 1700 C C . VAL A 1 212 ? -14.402 17.195 -8.550 1.00 85.56 212 VAL A C 1
ATOM 1702 O O . VAL A 1 212 ? -15.242 17.126 -9.442 1.00 85.56 212 VAL A O 1
ATOM 1705 N N . ASP A 1 213 ? -13.140 17.526 -8.809 1.00 85.19 213 ASP A N 1
ATOM 1706 C CA . ASP A 1 213 ? -12.655 17.844 -10.153 1.00 85.19 213 ASP A CA 1
ATOM 1707 C C . ASP A 1 213 ? -12.179 16.582 -10.886 1.00 85.19 213 ASP A C 1
ATOM 1709 O O . ASP A 1 213 ? -11.051 16.114 -10.723 1.00 85.19 213 ASP A O 1
ATOM 1713 N N . GLU A 1 214 ? -13.049 16.042 -11.737 1.00 84.81 214 GLU A N 1
ATOM 1714 C CA . GLU A 1 214 ? -12.757 14.877 -12.579 1.00 84.81 214 GLU A CA 1
ATOM 1715 C C . GLU A 1 214 ? -11.854 15.191 -13.787 1.00 84.81 214 GLU A C 1
ATOM 1717 O O . GLU A 1 214 ? -11.464 14.273 -14.513 1.00 84.81 214 GLU A O 1
ATOM 1722 N N . THR A 1 215 ? -11.518 16.462 -14.041 1.00 87.38 215 THR A N 1
ATOM 1723 C CA . THR A 1 215 ? -10.762 16.872 -15.237 1.00 87.38 215 THR A CA 1
ATOM 1724 C C . THR A 1 215 ? -9.428 16.143 -15.323 1.00 87.38 215 THR A C 1
ATOM 1726 O O . THR A 1 215 ? -9.076 15.617 -16.376 1.00 87.38 215 THR A O 1
ATOM 1729 N N . PHE A 1 216 ? -8.702 16.065 -14.206 1.00 85.44 216 PHE A N 1
ATOM 1730 C CA . PHE A 1 216 ? -7.404 15.392 -14.139 1.00 85.44 216 PHE A CA 1
ATOM 1731 C C . PHE A 1 216 ? -7.520 13.896 -14.412 1.00 85.44 216 PHE A C 1
ATOM 1733 O O . PHE A 1 216 ? -6.672 13.336 -15.098 1.00 85.44 216 PHE A O 1
ATOM 1740 N N . TYR A 1 217 ? -8.601 13.271 -13.942 1.00 84.00 217 TYR A N 1
ATOM 1741 C CA . TYR A 1 217 ? -8.876 11.869 -14.219 1.00 84.00 217 TYR A CA 1
ATOM 1742 C C . TYR A 1 217 ? -9.131 11.624 -15.708 1.00 84.00 217 TYR A C 1
ATOM 1744 O O . TYR A 1 217 ? -8.465 10.795 -16.321 1.00 84.00 217 TYR A O 1
ATOM 1752 N N . LYS A 1 218 ? -10.009 12.419 -16.326 1.00 86.19 218 LYS A N 1
ATOM 1753 C CA . LYS A 1 218 ? -10.342 12.317 -17.759 1.00 86.19 218 LYS A CA 1
ATOM 1754 C C . LYS A 1 218 ? -9.180 12.613 -18.707 1.00 86.19 218 LYS A C 1
ATOM 1756 O O . LYS A 1 218 ? -9.267 12.290 -19.885 1.00 86.19 218 LYS A O 1
ATOM 1761 N N . LEU A 1 219 ? -8.140 13.298 -18.236 1.00 86.19 219 LEU A N 1
ATOM 1762 C CA . LEU A 1 219 ? -6.957 13.583 -19.046 1.00 86.19 219 LEU A CA 1
ATOM 1763 C C . LEU A 1 219 ? -6.029 12.374 -19.187 1.00 86.19 219 LEU A C 1
ATOM 1765 O O . LEU A 1 219 ? -5.242 12.360 -20.133 1.00 86.19 219 LEU A O 1
ATOM 1769 N N . VAL A 1 220 ? -6.094 11.414 -18.258 1.00 82.06 220 VAL A N 1
ATOM 1770 C CA . VAL A 1 220 ? -5.163 10.273 -18.206 1.00 82.06 220 VAL A CA 1
ATOM 1771 C C . VAL A 1 220 ? -5.833 8.899 -18.335 1.00 82.06 220 VAL A C 1
ATOM 1773 O O . VAL A 1 220 ? -5.136 7.928 -18.629 1.00 82.06 220 VAL A O 1
ATOM 1776 N N . ALA A 1 221 ? -7.154 8.824 -18.134 1.00 74.44 221 ALA A N 1
ATOM 1777 C CA . ALA A 1 221 ? -8.000 7.649 -18.375 1.00 74.44 221 ALA A CA 1
ATOM 1778 C C . ALA A 1 221 ? -8.509 7.591 -19.823 1.00 74.44 221 ALA A C 1
ATOM 1780 O O . ALA A 1 221 ? -8.508 6.481 -20.404 1.00 74.44 221 ALA A O 1
#

Secondary structure (DSSP, 8-state):
---------HHHHHHHHHHHHHHHHHH-SSHHHHHHHHHHHIIIIIHHHHHHHHHHT---HHHHHHHHHHHHHH--HHHHHHS-HHHHHHHHHHHGGG--S----------------HHHHHHHHHHHHHHHHHH---HHHHHHHHHHHIIIIIHHHHHHHHHHT---HHHHHHHHHHHHHH--HHHHHTS-HHHHHHHHHHHHHHHHHH---THHHHHH-